Protein AF-A0AAE9AB43-F1 (afdb_monomer)

InterPro domains:
  IPR001805 Adenosine kinase [PR00989] (68-77)
  IPR001805 Adenosine kinase [PR00989] (85-99)
  IPR001805 Adenosine kinase [PR00989] (116-131)
  IPR001805 Adenosine kinase [PR00989] (154-180)
  IPR001805 Adenosine kinase [PR00989] (262-281)
  IPR001805 Adenosine kinase [PTHR45769] (5-282)
  IPR011611 Carbohydrate kinase PfkB [PF00294] (28-280)
  IPR029056 Ribokinase-like [G3DSA:3.40.1190.20] (10-282)
  IPR029056 Ribokinase-like [SSF53613] (9-281)

Mean predicted aligned error: 3.6 Å

Radius of gyration: 18.7 Å; Cα contacts (8 Å, |Δi|>4): 622; chains: 1; bounding box: 46×46×49 Å

pLDDT: mean 95.51, std 4.92, range [53.53, 98.81]

Foldseek 3Di:
DPQQDFLAEEEEWQWAWEFEDEDAVVLCVVQVWDWQAAEEDDPSCVVVVVCSVPVHDTDTHGDTDRLVVQLVVLVVSVAARNYEYEFEAEPDPSVVVNVVVSVVSRYHYQYDYDDPKHRKYWHFYDYPPTTIIYIHRIRRLVDDLVSCVPPVNVVSLVNYQEYEYELNCLNRYLPNLCVSLVSCQVVVGAYEYELHHLVSLVPVVVSVLVNLQSHQEYEYELSSLQSNCVSVVHPDSDSQVSQQVSQPPHHDHPAGRWYWYHYVQAWIWIDGHNDIDTHHDDD

Solvent-accessible surface area (backbone atoms only — not comparable to full-atom values): 14476 Å² total; per-residue (Å²): 130,82,79,82,59,62,32,31,33,37,27,33,25,49,47,23,42,23,46,30,37,78,48,58,69,69,57,34,58,74,73,73,50,52,79,67,36,70,46,74,55,54,81,83,47,57,60,51,58,54,47,44,72,70,79,44,82,65,45,85,40,79,34,24,74,31,53,48,51,40,44,52,52,24,54,74,66,69,48,66,33,32,22,27,40,39,33,8,21,8,76,43,73,61,29,51,48,41,53,50,56,40,42,76,46,27,34,38,75,52,66,45,75,31,89,85,40,56,43,10,36,24,42,38,37,30,42,92,94,34,48,24,35,39,34,43,47,61,14,20,56,66,40,56,55,67,64,55,68,37,71,75,44,41,56,45,61,68,58,29,49,34,38,40,35,34,34,70,29,57,82,45,36,50,69,44,53,50,51,54,28,48,52,20,55,77,71,73,40,44,22,30,37,29,42,75,33,39,61,39,31,68,76,39,38,71,62,49,60,70,46,51,29,48,42,36,33,42,37,37,38,52,64,28,46,40,31,41,24,54,63,71,68,44,98,61,81,50,63,66,59,47,32,42,54,60,22,66,47,70,61,77,56,91,67,66,20,34,21,40,34,39,42,87,77,45,48,33,38,36,21,48,48,89,49,75,47,75,46,77,60,85,130

Sequence (283 aa):
MSPLPENTLIGMCNPLLDIQTTVEKSFLDKWGLKENDAILCDDKHNDMFTELTKDFTVEYIPGGAAQNSLRVAQWILNSPNRTVFFGAVGKDQYGELLATKAKEAGVNVQYQINETVKTGTCAALINGTHRSLCAHLAAANTFTQDHLQKEENQKIIEQAKYFYVTGFFITVCPPAIIQLATHSAEFNKTFTLNLSAPFISQFFFDKLSEIIPLVDVLFGNEDEAAAFANAHGWETTCVKEIALKAAALPKKSTKPRLVVFTQGPEPVVVVEGDKVTEYPVTR

Organism: Caenorhabditis briggsae (NCBI:txid6238)

Secondary structure (DSSP, 8-state):
-PPPPTT-EEEE----EEEEEE--HHHHHHHTPPTT-EEE--GGGHHHHHHHHHHS--EEEE--HHHHHHHHHHHHHTSTTSEEEEEEEESSHHHHHHHHHHHHTT-EEEEEEESSSPPPEEEEEEETTEEEEEEE-GGGGG--THHHHSHHHHHHHHH-SEEEEEGGGGGT-HHHHHHHHHHHHHTT-EEEEE---HHHHHHSHHHHHHHGGG-SEEEEEHHHHHHHHHHTT-----HHHHHHHHHHS--SSSSPPEEEEEETTEEEEEEETT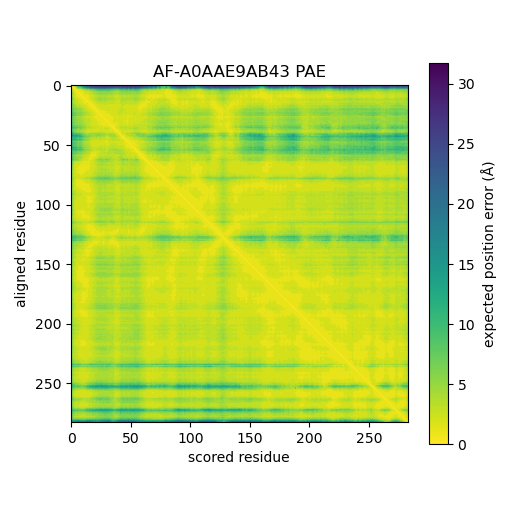EEEEE----

Nearest PDB structures (foldseek):
  3loo-assembly2_B  TM=9.865E-01  e=5.498E-42  Anopheles gambiae
  3loo-assembly1_A  TM=9.809E-01  e=2.167E-41  Anopheles gambiae
  3loo-assembly3_C  TM=9.816E-01  e=3.934E-41  Anopheles gambiae
  8rf7-assembly1_A  TM=8.674E-01  e=9.155E-38  Zea mays
  8rgj-assembly1_B  TM=8.732E-01  e=3.018E-37  Zea mays

Structure (mmCIF, N/CA/C/O backbone):
data_AF-A0AAE9AB43-F1
#
_entry.id   AF-A0AAE9AB43-F1
#
loop_
_atom_site.group_PDB
_atom_site.id
_atom_site.type_symbol
_atom_site.label_atom_id
_atom_site.label_alt_id
_atom_site.label_comp_id
_atom_site.label_asym_id
_atom_site.label_entity_id
_atom_site.label_seq_id
_atom_site.pdbx_PDB_ins_code
_atom_site.Cartn_x
_atom_site.Cartn_y
_atom_site.Cartn_z
_atom_site.occupancy
_atom_site.B_iso_or_equiv
_atom_site.auth_seq_id
_atom_site.auth_comp_id
_atom_site.auth_asym_id
_atom_site.auth_atom_id
_atom_site.pdbx_PDB_model_num
ATOM 1 N N . MET A 1 1 ? -26.020 16.156 7.892 1.00 53.53 1 MET A N 1
ATOM 2 C CA . MET A 1 1 ? -24.848 15.407 8.396 1.00 53.53 1 MET A CA 1
ATOM 3 C C . MET A 1 1 ? -23.739 16.418 8.625 1.00 53.53 1 MET A C 1
ATOM 5 O O . MET A 1 1 ? -23.569 17.273 7.765 1.00 53.53 1 MET A O 1
ATOM 9 N N . SER A 1 2 ? -23.051 16.391 9.769 1.00 57.03 2 SER A N 1
ATOM 10 C CA . SER A 1 2 ? -21.837 17.206 9.944 1.00 57.03 2 SER A CA 1
ATOM 11 C C . SER A 1 2 ? -20.821 16.811 8.865 1.00 57.03 2 SER A C 1
ATOM 13 O O . SER A 1 2 ? -20.729 15.612 8.582 1.00 57.03 2 SER A O 1
ATOM 15 N N . PRO A 1 3 ? -20.075 17.750 8.255 1.00 80.56 3 PRO A N 1
ATOM 16 C CA . PRO A 1 3 ? -18.989 17.378 7.358 1.00 80.56 3 PRO A CA 1
ATOM 17 C C . PRO A 1 3 ? -18.004 16.470 8.106 1.00 80.56 3 PRO A C 1
ATOM 19 O O . PRO A 1 3 ? -17.725 16.691 9.289 1.00 80.56 3 PRO A O 1
ATOM 22 N N . LEU A 1 4 ? -17.523 15.426 7.425 1.00 90.44 4 LEU A N 1
ATOM 23 C CA . LEU A 1 4 ? -16.478 14.544 7.945 1.00 90.44 4 LEU A CA 1
ATOM 24 C C . LEU A 1 4 ? -15.267 15.407 8.351 1.00 90.44 4 LEU A C 1
ATOM 26 O O . LEU A 1 4 ? -14.931 16.300 7.583 1.00 90.44 4 LEU A O 1
ATOM 30 N N . PRO A 1 5 ? -14.615 15.212 9.508 1.00 94.25 5 PRO A N 1
ATOM 31 C CA . PRO A 1 5 ? -13.465 16.034 9.894 1.00 94.25 5 PRO A CA 1
ATOM 32 C C . PRO A 1 5 ? -12.269 15.894 8.938 1.00 94.25 5 PRO A C 1
ATOM 34 O O . PRO A 1 5 ? -12.130 14.897 8.223 1.00 94.25 5 PRO A O 1
ATOM 37 N N . GLU A 1 6 ? -11.385 16.894 8.902 1.00 96.50 6 GLU A N 1
ATOM 38 C CA . GLU A 1 6 ? -10.082 16.748 8.235 1.00 96.50 6 GLU A CA 1
ATOM 39 C C . GLU A 1 6 ? -9.259 15.647 8.912 1.00 96.50 6 GLU A C 1
ATOM 41 O O . GLU A 1 6 ? -9.510 15.284 10.061 1.00 96.50 6 GLU A O 1
ATOM 46 N N . ASN A 1 7 ? -8.293 15.099 8.179 1.00 97.62 7 ASN A N 1
ATOM 47 C CA . ASN A 1 7 ? -7.340 14.106 8.663 1.00 97.62 7 ASN A CA 1
ATOM 48 C C . ASN A 1 7 ? -7.979 12.810 9.193 1.00 97.62 7 ASN A C 1
ATOM 50 O O . ASN A 1 7 ? -7.379 12.094 9.987 1.00 97.62 7 ASN A O 1
ATOM 54 N N . THR A 1 8 ? -9.199 12.485 8.751 1.00 97.75 8 THR A N 1
ATOM 55 C CA . THR A 1 8 ? -9.970 11.336 9.249 1.00 97.75 8 THR A CA 1
ATOM 56 C C . THR A 1 8 ? -9.301 9.990 8.948 1.00 97.75 8 THR A C 1
ATOM 58 O O . THR A 1 8 ? -9.352 9.090 9.794 1.00 97.75 8 THR A O 1
ATOM 61 N N . LEU A 1 9 ? -8.696 9.837 7.766 1.00 98.50 9 LEU A N 1
ATOM 62 C CA . LEU A 1 9 ? -8.039 8.605 7.323 1.00 98.50 9 LEU A CA 1
ATOM 63 C C . LEU A 1 9 ? -6.554 8.862 7.060 1.00 98.50 9 LEU A C 1
ATOM 65 O O . LEU A 1 9 ? -6.206 9.602 6.145 1.00 98.50 9 LEU A O 1
ATOM 69 N N . ILE A 1 10 ? -5.683 8.209 7.822 1.00 98.75 10 ILE A N 1
ATOM 70 C CA . ILE A 1 10 ? -4.242 8.209 7.569 1.00 98.75 10 ILE A CA 1
ATOM 71 C C . ILE A 1 10 ? -3.870 6.977 6.749 1.00 98.75 10 ILE A C 1
ATOM 73 O O . ILE A 1 10 ? -4.272 5.865 7.081 1.00 98.75 10 ILE A O 1
ATOM 77 N N . GLY A 1 11 ? -3.068 7.167 5.706 1.00 98.44 11 GLY A N 1
ATOM 78 C CA . GLY A 1 11 ? -2.430 6.106 4.943 1.00 98.44 11 GLY A CA 1
ATOM 79 C C . GLY A 1 11 ? -0.908 6.165 5.050 1.00 98.44 11 GLY A C 1
ATOM 80 O O . GLY A 1 11 ? -0.334 7.254 5.095 1.00 98.44 11 GLY A O 1
ATOM 81 N N . MET A 1 12 ? -0.254 5.003 5.066 1.00 97.44 12 MET A N 1
ATOM 82 C CA . MET A 1 12 ? 1.209 4.901 5.107 1.00 97.44 12 MET A CA 1
ATOM 83 C C . MET A 1 12 ? 1.720 3.821 4.150 1.00 97.44 12 MET A C 1
ATOM 85 O O . MET A 1 12 ? 1.265 2.672 4.168 1.00 97.44 12 MET A O 1
ATOM 89 N N . CYS A 1 13 ? 2.632 4.213 3.263 1.00 96.75 13 CYS A N 1
ATOM 90 C CA . CYS A 1 13 ? 3.221 3.364 2.227 1.00 96.75 13 CYS A CA 1
ATOM 91 C C . CYS A 1 13 ? 4.451 4.059 1.629 1.00 96.75 13 CYS A C 1
ATOM 93 O O . CYS A 1 13 ? 4.794 5.184 1.982 1.00 96.75 13 CYS A O 1
ATOM 95 N N . ASN A 1 14 ? 5.070 3.392 0.666 1.00 97.50 14 ASN A N 1
ATOM 96 C CA . ASN A 1 14 ? 6.123 3.920 -0.184 1.00 97.50 14 ASN A CA 1
ATOM 97 C C . ASN A 1 14 ? 5.494 4.789 -1.295 1.00 97.50 14 ASN A C 1
ATOM 99 O O . ASN A 1 14 ? 4.756 4.239 -2.122 1.00 97.50 14 ASN A O 1
ATOM 103 N N . PRO A 1 15 ? 5.712 6.119 -1.319 1.00 97.06 15 PRO A N 1
ATOM 104 C CA . PRO A 1 15 ? 5.321 6.958 -2.446 1.00 97.06 15 PRO A CA 1
ATOM 105 C C . PRO A 1 15 ? 6.315 6.729 -3.589 1.00 97.06 15 PRO A C 1
ATOM 107 O O . PRO A 1 15 ? 7.512 6.961 -3.436 1.00 97.06 15 PRO A O 1
ATOM 110 N N . LEU A 1 16 ? 5.820 6.239 -4.723 1.00 96.88 16 LEU A N 1
ATOM 111 C CA . LEU A 1 16 ? 6.640 5.889 -5.882 1.00 96.88 16 LEU A CA 1
ATOM 112 C C . LEU A 1 16 ? 6.097 6.589 -7.121 1.00 96.88 16 LEU A C 1
ATOM 114 O O . LEU A 1 16 ? 4.883 6.745 -7.259 1.00 96.88 16 LEU A O 1
ATOM 118 N N . LEU A 1 17 ? 6.988 6.998 -8.020 1.00 96.12 17 LEU A N 1
ATOM 119 C CA . LEU A 1 17 ? 6.600 7.408 -9.364 1.00 96.12 17 LEU A CA 1
ATOM 120 C C . LEU A 1 17 ? 6.560 6.173 -10.269 1.00 96.12 17 LEU A C 1
ATOM 122 O O . LEU A 1 17 ? 7.589 5.537 -10.506 1.00 96.12 17 LEU A O 1
ATOM 126 N N . ASP A 1 18 ? 5.376 5.837 -10.765 1.00 95.19 18 ASP A N 1
ATOM 127 C CA . ASP A 1 18 ? 5.198 4.734 -11.697 1.00 95.19 18 ASP A CA 1
ATOM 128 C C . ASP A 1 18 ? 5.692 5.178 -13.084 1.00 95.19 18 ASP A C 1
ATOM 130 O O . ASP A 1 18 ? 5.263 6.204 -13.615 1.00 95.19 18 ASP A O 1
ATOM 134 N N . ILE A 1 19 ? 6.613 4.406 -13.655 1.00 94.94 19 ILE A N 1
ATOM 135 C CA . ILE A 1 19 ? 7.064 4.491 -15.042 1.00 94.94 19 ILE A CA 1
ATOM 136 C C . ILE A 1 19 ? 6.289 3.410 -15.785 1.00 94.94 19 ILE A C 1
ATOM 138 O O . ILE A 1 19 ? 6.631 2.225 -15.727 1.00 94.94 19 ILE A O 1
ATOM 142 N N . GLN A 1 20 ? 5.184 3.821 -16.397 1.00 95.50 20 GLN A N 1
ATOM 143 C CA . GLN A 1 20 ? 4.209 2.918 -16.984 1.00 95.50 20 GLN A CA 1
ATOM 144 C C . GLN A 1 20 ? 4.414 2.792 -18.489 1.00 95.50 20 GLN A C 1
ATOM 146 O O . GLN A 1 20 ? 4.561 3.792 -19.192 1.00 95.50 20 GLN A O 1
ATOM 151 N N . THR A 1 21 ? 4.368 1.563 -18.998 1.00 96.31 21 THR A N 1
ATOM 152 C CA . THR A 1 21 ? 4.294 1.305 -20.439 1.00 96.31 21 THR A CA 1
ATOM 153 C C . THR A 1 21 ? 3.674 -0.060 -20.728 1.00 96.31 21 THR A C 1
ATOM 155 O O . THR A 1 21 ? 3.526 -0.896 -19.833 1.00 96.31 21 THR A O 1
ATOM 158 N N . THR A 1 22 ? 3.297 -0.279 -21.986 1.00 96.69 22 THR A N 1
ATOM 159 C CA . THR A 1 22 ? 2.841 -1.587 -22.468 1.00 96.69 22 THR A CA 1
ATOM 160 C C . THR A 1 22 ? 4.033 -2.367 -23.003 1.00 96.69 22 THR A C 1
ATOM 162 O O . THR A 1 22 ? 4.828 -1.831 -23.774 1.00 96.69 22 THR A O 1
ATOM 165 N N . VAL A 1 23 ? 4.156 -3.630 -22.602 1.00 96.00 23 VAL A N 1
ATOM 166 C CA . VAL A 1 23 ? 5.249 -4.515 -23.008 1.00 96.00 23 VAL A CA 1
ATOM 167 C C . VAL A 1 23 ? 4.726 -5.863 -23.487 1.00 96.00 23 VAL A C 1
ATOM 169 O O . VAL A 1 23 ? 3.668 -6.339 -23.072 1.00 96.00 23 VAL A O 1
ATOM 172 N N . GLU A 1 24 ? 5.514 -6.511 -24.337 1.00 96.00 24 GLU A N 1
ATOM 173 C CA . GLU A 1 24 ? 5.303 -7.904 -24.717 1.00 96.00 24 GLU A CA 1
ATOM 174 C C . GLU A 1 24 ? 5.782 -8.856 -23.619 1.00 96.00 24 GLU A C 1
ATOM 176 O O . GLU A 1 24 ? 6.693 -8.538 -22.848 1.00 96.00 24 GLU A O 1
ATOM 181 N N . LYS A 1 25 ? 5.232 -10.073 -23.595 1.00 95.62 25 LYS A N 1
ATOM 182 C CA . LYS A 1 25 ? 5.612 -11.096 -22.610 1.00 95.62 25 LYS A CA 1
ATOM 183 C C . LYS A 1 25 ? 7.113 -11.416 -22.641 1.00 95.62 25 LYS A C 1
ATOM 185 O O . LYS A 1 25 ? 7.718 -11.639 -21.599 1.00 95.62 25 LYS A O 1
ATOM 190 N N . SER A 1 26 ? 7.746 -11.333 -23.813 1.00 96.31 26 SER A N 1
ATOM 191 C CA . SER A 1 26 ? 9.195 -11.513 -23.959 1.00 96.31 26 SER A CA 1
ATOM 192 C C . SER A 1 26 ? 10.023 -10.498 -23.164 1.00 96.31 26 SER A C 1
ATOM 194 O O . SER A 1 26 ? 11.140 -10.811 -22.762 1.00 96.31 26 SER A O 1
ATOM 196 N N . PHE A 1 27 ? 9.501 -9.288 -22.931 1.00 95.75 27 PHE A N 1
ATOM 197 C CA . PHE A 1 27 ? 10.164 -8.293 -22.089 1.00 95.75 27 PHE A CA 1
ATOM 198 C C . PHE A 1 27 ? 10.105 -8.697 -20.612 1.00 95.75 27 PHE A C 1
ATOM 200 O O . PHE A 1 27 ? 11.108 -8.597 -19.910 1.00 95.75 27 PHE A O 1
ATOM 207 N N . LEU A 1 28 ? 8.954 -9.201 -20.151 1.00 96.19 28 LEU A N 1
ATOM 208 C CA . LEU A 1 28 ? 8.812 -9.727 -18.791 1.00 96.19 28 LEU A CA 1
ATOM 209 C C . LEU A 1 28 ? 9.746 -10.922 -18.576 1.00 96.19 28 LEU A C 1
ATOM 211 O O . LEU A 1 28 ? 10.529 -10.929 -17.626 1.00 96.19 28 LEU A O 1
ATOM 215 N N . ASP A 1 29 ? 9.737 -11.873 -19.515 1.00 95.56 29 ASP A N 1
ATOM 216 C CA . ASP A 1 29 ? 10.581 -13.068 -19.474 1.00 95.56 29 ASP A CA 1
ATOM 217 C C . ASP A 1 29 ? 12.080 -12.690 -19.441 1.00 95.56 29 ASP A C 1
ATOM 219 O O . ASP A 1 29 ? 12.842 -13.262 -18.659 1.00 95.56 29 ASP A O 1
ATOM 223 N N . LYS A 1 30 ? 12.504 -11.677 -20.219 1.00 95.31 30 LYS A N 1
ATOM 224 C CA . LYS A 1 30 ? 13.887 -11.156 -20.231 1.00 95.31 30 LYS A CA 1
ATOM 225 C C . LYS A 1 30 ? 14.357 -10.691 -18.852 1.00 95.31 30 LYS A C 1
ATOM 227 O O . LYS A 1 30 ? 15.509 -10.930 -18.493 1.00 95.31 30 LYS A O 1
ATOM 232 N N . TRP A 1 31 ? 13.485 -10.034 -18.092 1.00 95.25 31 TRP A N 1
ATOM 233 C CA . TRP A 1 31 ? 13.814 -9.491 -16.771 1.00 95.25 31 TRP A CA 1
ATOM 234 C C . TRP A 1 31 ? 13.417 -10.419 -15.615 1.00 95.25 31 TRP A C 1
ATOM 236 O O . TRP A 1 31 ? 13.629 -10.087 -14.451 1.00 95.25 31 TRP A O 1
ATOM 246 N N . GLY A 1 32 ? 12.902 -11.616 -15.918 1.00 94.19 32 GLY A N 1
ATOM 247 C CA . GLY A 1 32 ? 12.461 -12.582 -14.912 1.00 94.19 32 GLY A CA 1
ATOM 248 C C . GLY A 1 32 ? 11.252 -12.097 -14.110 1.00 94.19 32 GLY A C 1
ATOM 249 O O . GLY A 1 32 ? 11.126 -12.432 -12.932 1.00 94.19 32 GLY A O 1
ATOM 250 N N . LEU A 1 33 ? 10.397 -11.293 -14.738 1.00 94.81 33 LEU A N 1
ATOM 251 C CA . LEU A 1 33 ? 9.177 -10.755 -14.153 1.00 94.81 33 LEU A CA 1
ATOM 252 C C . LEU A 1 33 ? 7.987 -11.647 -14.504 1.00 94.81 33 LEU A C 1
ATOM 254 O O . LEU A 1 33 ? 7.894 -12.170 -15.614 1.00 94.81 33 LEU A O 1
ATOM 258 N N . LYS A 1 34 ? 7.063 -11.808 -13.557 1.00 92.31 34 LYS A N 1
ATOM 259 C CA . LYS A 1 34 ? 5.818 -12.550 -13.763 1.00 92.31 34 LYS A CA 1
ATOM 260 C C . LYS A 1 34 ? 4.664 -11.583 -13.994 1.00 92.31 34 LYS A C 1
ATOM 262 O O . LYS A 1 34 ? 4.616 -10.493 -13.430 1.00 92.31 34 LYS A O 1
ATOM 267 N N . GLU A 1 35 ? 3.706 -12.009 -14.803 1.00 91.06 35 GLU A N 1
ATOM 268 C CA . GLU A 1 35 ? 2.415 -11.333 -14.922 1.00 91.06 35 GLU A CA 1
ATOM 269 C C . GLU A 1 35 ? 1.711 -11.290 -13.554 1.00 91.06 35 GLU A C 1
ATOM 271 O O . GLU A 1 35 ? 1.774 -12.258 -12.799 1.00 91.06 35 GLU A O 1
ATOM 276 N N . ASN A 1 36 ? 1.031 -10.178 -13.245 1.00 86.00 36 ASN A N 1
ATOM 277 C CA . ASN A 1 36 ? 0.297 -9.962 -11.986 1.00 86.00 36 ASN A CA 1
ATOM 278 C C . ASN A 1 36 ? 1.135 -10.070 -10.698 1.00 86.00 36 ASN A C 1
ATOM 280 O O . ASN A 1 36 ? 0.581 -10.292 -9.625 1.00 86.00 36 ASN A O 1
ATOM 284 N N . ASP A 1 37 ? 2.450 -9.872 -10.785 1.00 88.69 37 ASP A N 1
ATOM 285 C CA . ASP A 1 37 ? 3.351 -9.938 -9.635 1.00 88.69 37 ASP A CA 1
ATOM 286 C C . ASP A 1 37 ? 3.897 -8.555 -9.252 1.00 88.69 37 ASP A C 1
ATOM 288 O O . ASP A 1 37 ? 3.913 -7.608 -10.049 1.00 88.69 37 ASP A O 1
ATOM 292 N N . ALA A 1 38 ? 4.357 -8.443 -8.008 1.00 92.81 38 ALA A N 1
ATOM 293 C CA . ALA A 1 38 ? 4.997 -7.254 -7.475 1.00 92.81 38 ALA A CA 1
ATOM 294 C C . ALA A 1 38 ? 6.275 -7.629 -6.731 1.00 92.81 38 ALA A C 1
ATOM 296 O O . ALA A 1 38 ? 6.232 -8.292 -5.696 1.00 92.81 38 ALA A O 1
ATOM 297 N N . ILE A 1 39 ? 7.411 -7.145 -7.229 1.00 93.38 39 ILE A N 1
ATOM 298 C CA . ILE A 1 39 ? 8.724 -7.418 -6.647 1.00 93.38 39 ILE A CA 1
ATOM 299 C C . ILE A 1 39 ? 9.468 -6.131 -6.291 1.00 93.38 39 ILE A C 1
ATOM 301 O O . ILE A 1 39 ? 9.193 -5.047 -6.815 1.00 93.38 39 ILE A O 1
ATOM 305 N N . LEU A 1 40 ? 10.453 -6.266 -5.407 1.00 92.38 40 LEU A N 1
ATOM 306 C CA . LEU A 1 40 ? 11.476 -5.247 -5.206 1.00 92.38 40 LEU A CA 1
ATOM 307 C C . LEU A 1 40 ? 12.573 -5.437 -6.249 1.00 92.38 40 LEU A C 1
ATOM 309 O O . LEU A 1 40 ? 13.001 -6.562 -6.509 1.00 92.38 40 LEU A O 1
ATOM 313 N N . CYS A 1 41 ? 13.024 -4.336 -6.836 1.00 90.00 41 CYS A N 1
ATOM 314 C CA . CYS A 1 41 ? 14.108 -4.383 -7.797 1.00 90.00 41 CYS A CA 1
ATOM 315 C C . CYS A 1 41 ? 15.434 -4.721 -7.100 1.00 90.00 41 CYS A C 1
ATOM 317 O O . CYS A 1 41 ? 15.731 -4.234 -6.008 1.00 90.00 41 CYS A O 1
ATOM 319 N N . ASP A 1 42 ? 16.224 -5.550 -7.765 1.00 85.88 42 ASP A N 1
ATOM 320 C CA . ASP A 1 42 ? 17.609 -5.886 -7.433 1.00 85.88 42 ASP A CA 1
ATOM 321 C C . ASP A 1 42 ? 18.553 -5.305 -8.511 1.00 85.88 42 ASP A C 1
ATOM 323 O O . ASP A 1 42 ? 18.107 -4.653 -9.463 1.00 85.88 42 ASP A O 1
ATOM 327 N N . ASP A 1 43 ? 19.856 -5.566 -8.392 1.00 84.69 43 ASP A N 1
ATOM 328 C CA . ASP A 1 43 ? 20.863 -4.985 -9.285 1.00 84.69 43 ASP A CA 1
ATOM 329 C C . ASP A 1 43 ? 20.651 -5.326 -10.768 1.00 84.69 43 ASP A C 1
ATOM 331 O O . ASP A 1 43 ? 20.934 -4.484 -11.623 1.00 84.69 43 ASP A O 1
ATOM 335 N N . LYS A 1 44 ? 20.099 -6.508 -11.098 1.00 84.75 44 LYS A N 1
ATOM 336 C CA . LYS A 1 44 ? 19.833 -6.878 -12.503 1.00 84.75 44 LYS A CA 1
ATOM 337 C C . LYS A 1 44 ? 18.708 -6.039 -13.110 1.00 84.75 44 LYS A C 1
ATOM 339 O O . LYS A 1 44 ? 18.674 -5.897 -14.323 1.00 84.75 44 LYS A O 1
ATOM 344 N N . HIS A 1 45 ? 17.805 -5.461 -12.316 1.00 91.56 45 HIS A N 1
ATOM 345 C CA . HIS A 1 45 ? 16.704 -4.650 -12.847 1.00 91.56 45 HIS A CA 1
ATOM 346 C C . HIS A 1 45 ? 17.089 -3.182 -13.085 1.00 91.56 45 HIS A C 1
ATOM 348 O O . HIS A 1 45 ? 16.318 -2.460 -13.710 1.00 91.56 45 HIS A O 1
ATOM 354 N N . ASN A 1 46 ? 18.255 -2.707 -1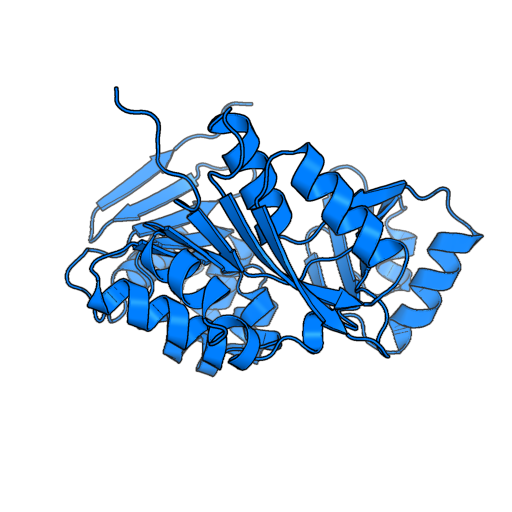2.635 1.00 86.44 46 ASN A N 1
ATOM 355 C CA . ASN A 1 46 ? 18.662 -1.310 -12.858 1.00 86.44 46 ASN A CA 1
ATOM 356 C C . ASN A 1 46 ? 18.749 -0.968 -14.357 1.00 86.44 46 ASN A C 1
ATOM 358 O O . ASN A 1 46 ? 18.285 0.091 -14.791 1.00 86.44 46 ASN A O 1
ATOM 362 N N . ASP A 1 47 ? 19.264 -1.900 -15.159 1.00 90.69 47 ASP A N 1
ATOM 363 C CA . ASP A 1 47 ? 19.359 -1.747 -16.613 1.00 90.69 47 ASP A CA 1
ATOM 364 C C . ASP A 1 47 ? 17.975 -1.732 -17.284 1.00 90.69 47 ASP A C 1
ATOM 366 O O . ASP A 1 47 ? 17.784 -1.031 -18.279 1.00 90.69 47 ASP A O 1
ATOM 370 N N . MET A 1 48 ? 16.975 -2.401 -16.696 1.00 94.25 48 MET A N 1
ATOM 371 C CA . MET A 1 48 ? 15.593 -2.380 -17.185 1.00 94.25 48 MET A CA 1
ATOM 372 C C . MET A 1 48 ? 15.006 -0.967 -17.166 1.00 94.25 48 MET A C 1
ATOM 374 O O . MET A 1 48 ? 14.370 -0.561 -18.132 1.00 94.25 48 MET A O 1
ATOM 378 N N . PHE A 1 49 ? 15.222 -0.188 -16.102 1.00 90.12 49 PHE A N 1
ATOM 379 C CA . PHE A 1 49 ? 14.731 1.196 -16.049 1.00 90.12 49 PHE A CA 1
ATOM 380 C C . PHE A 1 49 ? 15.395 2.084 -17.108 1.00 90.12 49 PHE A C 1
ATOM 382 O O . PHE A 1 49 ? 14.751 2.979 -17.665 1.00 90.12 49 PHE A O 1
ATOM 389 N N . THR A 1 50 ? 16.665 1.818 -17.419 1.00 88.38 50 THR A N 1
ATOM 390 C CA . THR A 1 50 ? 17.377 2.517 -18.496 1.00 88.38 50 THR A CA 1
ATOM 391 C C . THR A 1 50 ? 16.795 2.148 -19.862 1.00 88.38 50 THR A C 1
ATOM 393 O O . THR A 1 50 ? 16.519 3.034 -20.666 1.00 88.38 50 THR A O 1
ATOM 396 N N . GLU A 1 51 ? 16.535 0.863 -20.107 1.00 92.25 51 GLU A N 1
ATOM 397 C CA . GLU A 1 51 ? 15.887 0.377 -21.332 1.00 92.25 51 GLU A CA 1
ATOM 398 C C . GLU A 1 51 ? 14.471 0.947 -21.501 1.00 92.25 51 GLU A C 1
ATOM 400 O O . GLU A 1 51 ? 14.143 1.468 -22.562 1.00 92.25 51 GLU A O 1
ATOM 405 N N . LEU A 1 52 ? 13.657 0.957 -20.439 1.00 91.19 52 LEU A N 1
ATOM 406 C CA . LEU A 1 52 ? 12.304 1.528 -20.460 1.00 91.19 52 LEU A CA 1
ATOM 407 C C . LEU A 1 52 ? 12.310 3.007 -20.847 1.00 91.19 52 LEU A C 1
ATOM 409 O O . LEU A 1 52 ? 11.527 3.435 -21.686 1.00 91.19 52 LEU A O 1
ATOM 413 N N . THR A 1 53 ? 13.197 3.800 -20.248 1.00 86.62 53 THR A N 1
ATOM 414 C CA . THR A 1 53 ? 13.230 5.251 -20.493 1.00 86.62 53 THR A CA 1
ATOM 415 C C . THR A 1 53 ? 13.846 5.633 -21.838 1.00 86.62 53 THR A C 1
ATOM 417 O O . THR A 1 53 ? 13.625 6.751 -22.303 1.00 86.62 53 THR A O 1
ATOM 420 N N . LYS A 1 54 ? 14.604 4.728 -22.469 1.00 90.94 54 LYS A N 1
ATOM 421 C CA . LYS A 1 54 ? 15.262 4.962 -23.759 1.00 90.94 54 LYS A CA 1
ATOM 422 C C . LYS A 1 54 ? 14.475 4.404 -24.944 1.00 90.94 54 LYS A C 1
ATOM 424 O O . LYS A 1 54 ? 14.358 5.083 -25.962 1.00 90.94 54 LYS A O 1
ATOM 429 N N . ASP A 1 55 ? 13.973 3.180 -24.813 1.00 93.00 55 ASP A N 1
ATOM 430 C CA . ASP A 1 55 ? 13.466 2.390 -25.936 1.00 93.00 55 ASP A CA 1
ATOM 431 C C . ASP A 1 55 ? 11.927 2.328 -25.969 1.00 93.00 55 ASP A C 1
ATOM 433 O O . ASP A 1 55 ? 11.349 1.926 -26.979 1.00 93.00 55 ASP A O 1
ATOM 437 N N . PHE A 1 56 ? 11.248 2.771 -24.902 1.00 94.38 56 PHE A N 1
ATOM 438 C CA . PHE A 1 56 ? 9.788 2.803 -24.815 1.00 94.38 56 PHE A CA 1
ATOM 439 C C . PHE A 1 56 ? 9.257 4.230 -24.674 1.00 94.38 56 PHE A C 1
ATOM 441 O O . PHE A 1 56 ? 9.887 5.118 -24.102 1.00 94.38 56 PHE A O 1
ATOM 448 N N . THR A 1 57 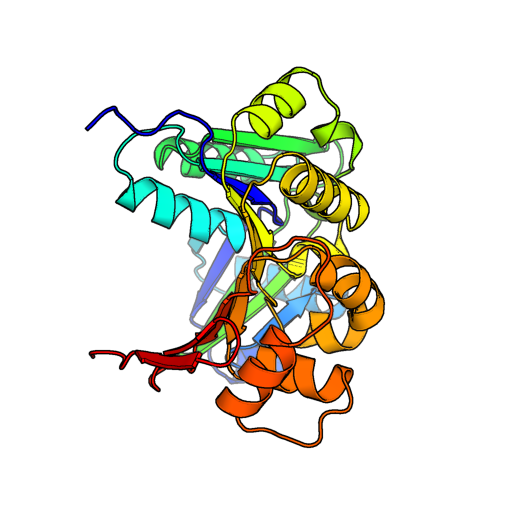? 8.030 4.441 -25.155 1.00 94.25 57 THR A N 1
ATOM 449 C CA . THR A 1 57 ? 7.236 5.597 -24.727 1.00 94.25 57 THR A CA 1
ATOM 450 C C . THR A 1 57 ? 6.630 5.265 -23.368 1.00 94.25 57 THR A C 1
ATOM 452 O O . THR A 1 57 ? 5.875 4.297 -23.245 1.00 94.25 57 THR A O 1
ATOM 455 N N . VAL A 1 58 ? 6.992 6.043 -22.350 1.00 94.19 58 VAL A N 1
ATOM 456 C CA . VAL A 1 58 ? 6.570 5.823 -20.962 1.00 94.19 58 VAL A CA 1
ATOM 457 C C . VAL A 1 58 ? 5.705 6.970 -20.459 1.00 94.19 58 VAL A C 1
ATOM 459 O O . VAL A 1 58 ? 5.914 8.133 -20.810 1.00 94.19 58 VAL A O 1
ATOM 462 N N . GLU A 1 59 ? 4.760 6.640 -19.590 1.00 93.62 59 GLU A N 1
ATOM 463 C CA . GLU A 1 59 ? 3.986 7.606 -18.819 1.00 93.62 59 GLU A CA 1
ATOM 464 C C . GLU A 1 59 ? 4.512 7.660 -17.385 1.00 93.62 59 GLU A C 1
ATOM 466 O O . GLU A 1 59 ? 4.789 6.629 -16.773 1.00 93.62 59 GLU A O 1
ATOM 471 N N . TYR A 1 60 ? 4.622 8.869 -16.836 1.00 91.62 60 TYR A N 1
ATOM 472 C CA . TYR A 1 60 ? 5.004 9.084 -15.443 1.00 91.62 60 TYR A CA 1
ATOM 473 C C . TYR A 1 60 ? 3.754 9.340 -14.612 1.00 91.62 60 TYR A C 1
ATOM 475 O O . TYR A 1 60 ? 3.129 10.399 -14.718 1.00 91.62 60 TYR A O 1
ATOM 483 N N . ILE A 1 61 ? 3.384 8.366 -13.786 1.00 92.19 61 ILE A N 1
ATOM 484 C CA . ILE A 1 61 ? 2.121 8.371 -13.051 1.00 92.19 61 ILE A CA 1
ATOM 485 C C . ILE A 1 61 ? 2.409 8.370 -11.548 1.00 92.19 61 ILE A C 1
ATOM 487 O O . ILE A 1 61 ? 3.172 7.540 -11.062 1.00 92.19 61 ILE A O 1
ATOM 491 N N . PRO A 1 62 ? 1.803 9.279 -10.766 1.00 92.44 62 PRO A N 1
ATOM 492 C CA . PRO A 1 62 ? 1.891 9.226 -9.315 1.00 92.44 62 PRO A CA 1
ATOM 493 C C . PRO A 1 62 ? 1.336 7.906 -8.780 1.00 92.44 62 PRO A C 1
ATOM 495 O O . PRO A 1 62 ? 0.137 7.644 -8.914 1.00 92.44 62 PRO A O 1
ATOM 498 N N . GLY A 1 63 ? 2.208 7.112 -8.167 1.00 92.44 63 GLY A N 1
ATOM 499 C CA . GLY A 1 63 ? 1.924 5.762 -7.703 1.00 92.44 63 GLY A CA 1
ATOM 500 C C . GLY A 1 63 ? 2.068 5.607 -6.193 1.00 92.44 63 GLY A C 1
ATOM 501 O O . GLY A 1 63 ? 1.903 6.557 -5.420 1.00 92.44 63 GLY A O 1
ATOM 502 N N . GLY A 1 64 ? 2.372 4.378 -5.774 1.00 91.94 64 GLY A N 1
ATOM 503 C CA . GLY A 1 64 ? 2.392 3.944 -4.375 1.00 91.94 64 GLY A CA 1
ATOM 504 C C . GLY A 1 64 ? 1.033 3.408 -3.913 1.00 91.94 64 GLY A C 1
ATOM 505 O O . GLY A 1 64 ? 0.009 4.082 -4.011 1.00 91.94 64 GLY A O 1
ATOM 506 N N . ALA A 1 65 ? 1.004 2.183 -3.381 1.00 94.69 65 ALA A N 1
ATOM 507 C CA . ALA A 1 65 ? -0.240 1.447 -3.131 1.00 94.69 65 ALA A CA 1
ATOM 508 C C . ALA A 1 65 ? -1.218 2.177 -2.186 1.00 94.69 65 ALA A C 1
ATOM 510 O O . ALA A 1 65 ? -2.382 2.390 -2.547 1.00 94.69 65 ALA A O 1
ATOM 511 N N . ALA A 1 66 ? -0.766 2.634 -1.008 1.00 96.75 66 ALA A N 1
ATOM 512 C CA . ALA A 1 66 ? -1.651 3.407 -0.129 1.00 96.75 66 ALA A CA 1
ATOM 513 C C . ALA A 1 66 ? -1.948 4.802 -0.672 1.00 96.75 66 ALA A C 1
ATOM 515 O O . ALA A 1 66 ? -3.047 5.298 -0.465 1.00 96.75 66 ALA A O 1
ATOM 516 N N . GLN A 1 67 ? -1.027 5.417 -1.413 1.00 96.31 67 GLN A N 1
ATOM 517 C CA . GLN A 1 67 ? -1.263 6.731 -2.004 1.00 96.31 67 GLN A CA 1
ATOM 518 C C . GLN A 1 67 ? -2.387 6.674 -3.041 1.00 96.31 67 GLN A C 1
ATOM 520 O O . GLN A 1 67 ? -3.286 7.512 -3.027 1.00 96.31 67 GLN A O 1
ATOM 525 N N . ASN A 1 68 ? -2.391 5.640 -3.882 1.00 96.44 68 ASN A N 1
ATOM 526 C CA . ASN A 1 68 ? -3.475 5.367 -4.820 1.00 96.44 68 ASN A CA 1
ATOM 527 C C . ASN A 1 68 ? -4.796 5.110 -4.086 1.00 96.44 68 ASN A C 1
ATOM 529 O O . ASN A 1 68 ? -5.813 5.710 -4.430 1.00 96.44 68 ASN A O 1
ATOM 533 N N . SER A 1 69 ? -4.763 4.300 -3.024 1.00 97.88 69 SER A N 1
ATOM 534 C CA . SER A 1 69 ? -5.946 4.019 -2.197 1.00 97.88 69 SER A CA 1
ATOM 535 C C . SER A 1 69 ? -6.522 5.297 -1.575 1.00 97.88 69 SER A C 1
ATOM 537 O O . SER A 1 69 ? -7.729 5.529 -1.630 1.00 97.88 69 SER A O 1
ATOM 539 N N . LEU A 1 70 ? -5.663 6.171 -1.039 1.00 97.94 70 LEU A N 1
ATOM 540 C CA . LEU A 1 70 ? -6.083 7.440 -0.450 1.00 97.94 70 LEU A CA 1
ATOM 541 C C . LEU A 1 70 ? -6.606 8.421 -1.491 1.00 97.94 70 LEU A C 1
ATOM 543 O O . LEU A 1 70 ? -7.606 9.069 -1.220 1.00 97.94 70 LEU A O 1
ATOM 547 N N . ARG A 1 71 ? -6.009 8.509 -2.685 1.00 97.31 71 ARG A N 1
ATOM 548 C CA . ARG A 1 71 ? -6.534 9.350 -3.775 1.00 97.31 71 ARG A CA 1
ATOM 549 C C . ARG A 1 71 ? -7.948 8.929 -4.185 1.00 97.31 71 ARG A C 1
ATOM 551 O O . ARG A 1 71 ? -8.802 9.791 -4.371 1.00 97.31 71 ARG A O 1
ATOM 558 N N . VAL A 1 72 ? -8.217 7.623 -4.270 1.00 98.06 72 VAL A N 1
ATOM 559 C CA . VAL A 1 72 ? -9.565 7.099 -4.558 1.00 98.06 72 VAL A CA 1
ATOM 560 C C . VAL A 1 72 ? -10.528 7.399 -3.410 1.00 98.06 72 VAL A C 1
ATOM 562 O O . VAL A 1 72 ? -11.609 7.935 -3.645 1.00 98.06 72 VAL A O 1
ATOM 565 N N . ALA A 1 73 ? -10.135 7.124 -2.163 1.00 97.75 73 ALA A N 1
ATOM 566 C CA . ALA A 1 73 ? -10.955 7.448 -0.996 1.00 97.75 73 ALA A CA 1
ATOM 567 C C . ALA A 1 73 ? -11.264 8.953 -0.927 1.00 97.75 73 ALA A C 1
ATOM 569 O O . ALA A 1 73 ? -12.396 9.355 -0.674 1.00 97.75 73 ALA A O 1
ATOM 570 N N . GLN A 1 74 ? -10.273 9.791 -1.212 1.00 97.38 74 GLN A N 1
ATOM 571 C CA . GLN A 1 74 ? -10.386 11.240 -1.213 1.00 97.38 74 GLN A CA 1
ATOM 572 C C . GLN A 1 74 ? -11.348 11.752 -2.290 1.00 97.38 74 GLN A C 1
ATOM 574 O O . GLN A 1 74 ? -12.146 12.650 -2.011 1.00 97.38 74 GLN A O 1
ATOM 579 N N . TRP A 1 75 ? -11.302 11.160 -3.486 1.00 97.56 75 TRP A N 1
ATOM 580 C CA . TRP A 1 75 ? -12.250 11.428 -4.565 1.00 97.56 75 TRP A CA 1
ATOM 581 C C . TRP A 1 75 ? -13.688 11.075 -4.159 1.00 97.56 75 TRP A C 1
ATOM 583 O O . TRP A 1 75 ? -14.577 11.911 -4.305 1.00 97.56 75 TRP A O 1
ATOM 593 N N . ILE A 1 76 ? -13.910 9.898 -3.560 1.00 97.50 76 ILE A N 1
ATOM 594 C CA . ILE A 1 76 ? -15.238 9.467 -3.079 1.00 97.50 76 ILE A CA 1
ATOM 595 C C . ILE A 1 76 ? -15.765 10.400 -1.978 1.00 97.50 76 ILE A C 1
ATOM 597 O O . ILE A 1 76 ? -16.937 10.770 -1.981 1.00 97.50 76 ILE A O 1
ATOM 601 N N . LEU A 1 77 ? -14.904 10.796 -1.035 1.00 95.44 77 LEU A N 1
ATOM 602 C CA . LEU A 1 77 ? -15.266 11.688 0.073 1.00 95.44 77 LEU A CA 1
ATOM 603 C C . LEU A 1 77 ? -15.556 13.126 -0.382 1.00 95.44 77 LEU A C 1
ATOM 605 O O . LEU A 1 77 ? -16.186 13.878 0.362 1.00 95.44 77 LEU A O 1
ATOM 609 N N . ASN A 1 78 ? -15.096 13.498 -1.581 1.00 94.00 78 ASN A N 1
ATOM 610 C CA . ASN A 1 78 ? -15.432 14.728 -2.296 1.00 94.00 78 ASN A CA 1
ATOM 611 C C . ASN A 1 78 ? -15.315 16.022 -1.460 1.00 94.00 78 ASN A C 1
ATOM 613 O O . ASN A 1 78 ? -16.129 16.939 -1.545 1.00 94.00 78 ASN A O 1
ATOM 617 N N . SER A 1 79 ? -14.300 16.084 -0.603 1.00 94.38 79 SER A N 1
ATOM 618 C CA . SER A 1 79 ? -13.952 17.255 0.203 1.00 94.38 79 SER A CA 1
ATOM 619 C C . SER A 1 79 ? -12.475 17.157 0.553 1.00 94.38 79 SER A C 1
ATOM 621 O O . SER A 1 79 ? -12.095 16.104 1.044 1.00 94.38 79 SER A O 1
ATOM 623 N N . PRO A 1 80 ? -11.649 18.199 0.380 1.00 95.88 80 PRO A N 1
ATOM 624 C CA . PRO A 1 80 ? -10.202 18.099 0.576 1.00 95.88 80 PRO A CA 1
ATOM 625 C C . PRO A 1 80 ? -9.812 17.732 2.016 1.00 95.88 80 PRO A C 1
ATOM 627 O O . PRO A 1 80 ? -10.603 17.887 2.952 1.00 95.88 80 PRO A O 1
ATOM 630 N N . ASN A 1 81 ? -8.574 17.261 2.172 1.00 97.19 81 ASN A N 1
ATOM 631 C CA . ASN A 1 81 ? -7.890 16.982 3.434 1.00 97.19 81 ASN A CA 1
ATOM 632 C C . ASN A 1 81 ? -8.599 15.966 4.339 1.00 97.19 81 ASN A C 1
ATOM 634 O O . ASN A 1 81 ? -8.429 15.994 5.555 1.00 97.19 81 ASN A O 1
ATOM 638 N N . ARG A 1 82 ? -9.408 15.051 3.791 1.00 97.75 82 ARG A N 1
ATOM 639 C CA . ARG A 1 82 ? -10.007 13.957 4.586 1.00 97.75 82 ARG A CA 1
ATOM 640 C C . ARG A 1 82 ? -9.040 12.801 4.766 1.00 97.75 82 ARG A C 1
ATOM 642 O O . ARG A 1 82 ? -9.114 12.090 5.768 1.00 97.75 82 ARG A O 1
ATOM 649 N N . THR A 1 83 ? -8.142 12.645 3.804 1.00 98.50 83 THR A N 1
ATOM 650 C CA . THR A 1 83 ? -7.083 11.647 3.807 1.00 98.50 83 THR A CA 1
ATOM 651 C C . THR A 1 83 ? -5.725 12.308 4.007 1.00 98.50 83 THR A C 1
ATOM 653 O O . THR A 1 83 ? -5.485 13.408 3.505 1.00 98.50 83 THR A O 1
ATOM 656 N N . VAL A 1 84 ? -4.843 11.635 4.742 1.00 98.62 84 VAL A N 1
ATOM 657 C CA . VAL A 1 84 ? -3.468 12.070 4.997 1.00 98.62 84 VAL A CA 1
ATOM 658 C C . VAL A 1 84 ? -2.518 10.963 4.591 1.00 98.62 84 VAL A C 1
ATOM 660 O O . VAL A 1 84 ? -2.706 9.829 5.019 1.00 98.62 84 VAL A O 1
ATOM 663 N N . PHE A 1 85 ? -1.479 11.276 3.826 1.00 98.69 85 PHE A N 1
ATOM 664 C CA . PHE A 1 85 ? -0.476 10.295 3.426 1.00 98.69 85 PHE A CA 1
ATOM 665 C C . PHE A 1 85 ? 0.880 10.568 4.086 1.00 98.69 85 PHE A C 1
ATOM 667 O O . PHE A 1 85 ? 1.425 11.660 3.925 1.00 98.69 85 PHE A O 1
ATOM 674 N N . PHE A 1 86 ? 1.444 9.552 4.746 1.00 98.75 86 PHE A N 1
ATOM 675 C CA . PHE A 1 86 ? 2.829 9.533 5.223 1.00 98.75 86 PHE A CA 1
ATOM 676 C C . PHE A 1 86 ? 3.696 8.595 4.379 1.00 98.75 86 PHE A C 1
ATOM 678 O O . PHE A 1 86 ? 3.302 7.472 4.058 1.00 98.75 86 PHE A O 1
ATOM 685 N N . GLY A 1 87 ? 4.907 9.050 4.070 1.00 98.38 87 GLY A N 1
ATOM 686 C CA . GLY A 1 87 ? 5.935 8.295 3.354 1.00 98.38 87 GLY A CA 1
ATOM 687 C C . GLY A 1 87 ? 7.182 9.151 3.150 1.00 98.38 87 GLY A C 1
ATOM 688 O O . GLY A 1 87 ? 7.204 10.297 3.592 1.00 98.38 87 GLY A O 1
ATOM 689 N N . ALA A 1 88 ? 8.222 8.623 2.509 1.00 98.62 88 ALA A N 1
ATOM 690 C CA . ALA A 1 88 ? 9.459 9.368 2.266 1.00 98.62 88 ALA A CA 1
ATOM 691 C C . ALA A 1 88 ? 9.739 9.545 0.769 1.00 98.62 88 ALA A C 1
ATOM 693 O O . ALA A 1 88 ? 9.567 8.610 -0.010 1.00 98.62 88 ALA A O 1
ATOM 694 N N . VAL A 1 89 ? 10.172 10.746 0.380 1.00 98.69 89 VAL A N 1
ATOM 695 C CA . VAL A 1 89 ? 10.563 11.100 -0.995 1.00 98.69 89 VAL A CA 1
ATOM 696 C C . VAL A 1 89 ? 11.918 11.801 -0.998 1.00 98.69 89 VAL A C 1
ATOM 698 O O . VAL A 1 89 ? 12.370 12.312 0.029 1.00 98.69 89 VAL A O 1
ATOM 701 N N . GLY A 1 90 ? 12.567 11.834 -2.158 1.00 98.56 90 GLY A N 1
ATOM 702 C CA . GLY A 1 90 ? 13.762 12.637 -2.367 1.00 98.56 90 GLY A CA 1
ATOM 703 C C . GLY A 1 90 ? 13.409 14.102 -2.600 1.00 98.56 90 GLY A C 1
ATOM 704 O O . GLY A 1 90 ? 12.298 14.436 -3.020 1.00 98.56 90 GLY A O 1
ATOM 705 N N . LYS A 1 91 ? 14.370 14.993 -2.363 1.00 98.38 91 LYS A N 1
ATOM 706 C CA . LYS A 1 91 ? 14.277 16.395 -2.777 1.00 98.38 91 LYS A CA 1
ATOM 707 C C . LYS A 1 91 ? 14.609 16.534 -4.259 1.00 98.38 91 LYS A C 1
ATOM 709 O O . LYS A 1 91 ? 15.691 16.971 -4.645 1.00 98.38 91 LYS A O 1
ATOM 714 N N . ASP A 1 92 ? 13.670 16.106 -5.088 1.00 98.00 92 ASP A N 1
ATOM 715 C CA . ASP A 1 92 ? 13.787 16.131 -6.537 1.00 98.00 92 ASP A CA 1
ATOM 716 C C . ASP A 1 92 ? 12.431 16.369 -7.218 1.00 98.00 92 ASP A C 1
ATOM 718 O O . ASP A 1 92 ? 11.370 16.374 -6.589 1.00 98.00 92 ASP A O 1
ATOM 722 N N . GLN A 1 93 ? 12.476 16.540 -8.540 1.00 96.62 93 GLN A N 1
ATOM 723 C CA . GLN A 1 93 ? 11.296 16.773 -9.375 1.00 96.62 93 GLN A CA 1
ATOM 724 C C . GLN A 1 93 ? 10.236 15.662 -9.269 1.00 96.62 93 GLN A C 1
ATOM 726 O O . GLN A 1 93 ? 9.054 15.917 -9.488 1.00 96.62 93 GLN A O 1
ATOM 731 N N . TYR A 1 94 ? 10.628 14.426 -8.941 1.00 96.62 94 TYR A N 1
ATOM 732 C CA . TYR A 1 94 ? 9.687 13.315 -8.796 1.00 96.62 94 TYR A CA 1
ATOM 733 C C . TYR A 1 94 ? 8.954 13.404 -7.459 1.00 96.62 94 TYR A C 1
ATOM 735 O O . TYR A 1 94 ? 7.736 13.245 -7.429 1.00 96.62 94 TYR A O 1
ATOM 743 N N . GLY A 1 95 ? 9.657 13.743 -6.376 1.00 97.81 95 GLY A N 1
ATOM 744 C CA . GLY A 1 95 ? 9.046 14.018 -5.077 1.00 97.81 95 GLY A CA 1
ATOM 745 C C . GLY A 1 95 ? 8.067 15.193 -5.148 1.00 97.81 95 GLY A C 1
ATOM 746 O O . GLY A 1 95 ? 6.945 15.106 -4.641 1.00 97.81 95 GLY A O 1
ATOM 747 N N . GLU A 1 96 ? 8.444 16.262 -5.855 1.00 97.44 96 GLU A N 1
ATOM 748 C CA . GLU A 1 96 ? 7.580 17.422 -6.111 1.00 97.44 96 GLU A CA 1
ATOM 749 C C . GLU A 1 96 ? 6.348 17.068 -6.954 1.00 97.44 96 GLU A C 1
ATOM 751 O O . GLU A 1 96 ? 5.231 17.484 -6.623 1.00 97.44 96 GLU A O 1
ATOM 756 N N . LEU A 1 97 ? 6.517 16.267 -8.012 1.00 96.25 97 LEU A N 1
ATOM 757 C CA . LEU A 1 97 ? 5.416 15.802 -8.855 1.00 96.25 97 LEU A CA 1
ATOM 758 C C . LEU A 1 97 ? 4.421 14.945 -8.059 1.00 96.25 97 LEU A C 1
ATOM 760 O O . LEU A 1 97 ? 3.212 15.178 -8.148 1.00 96.25 97 LEU A O 1
ATOM 764 N N . LEU A 1 98 ? 4.911 13.998 -7.249 1.00 97.56 98 LEU A N 1
ATOM 765 C CA . LEU A 1 98 ? 4.075 13.167 -6.377 1.00 97.56 98 LEU A CA 1
ATOM 766 C C . LEU A 1 98 ? 3.271 14.030 -5.398 1.00 97.56 98 LEU A C 1
ATOM 768 O O . LEU A 1 98 ? 2.047 13.896 -5.319 1.00 97.56 98 LEU A O 1
ATOM 772 N N . ALA A 1 99 ? 3.940 14.966 -4.716 1.00 97.44 99 ALA A N 1
ATOM 773 C CA . ALA A 1 99 ? 3.298 15.860 -3.758 1.00 97.44 99 ALA A CA 1
ATOM 774 C C . ALA A 1 99 ? 2.230 16.732 -4.428 1.00 97.44 99 ALA A C 1
ATOM 776 O O . ALA A 1 99 ? 1.127 16.877 -3.899 1.00 97.44 99 ALA A O 1
ATOM 777 N N . THR A 1 100 ? 2.541 17.294 -5.597 1.00 96.94 100 THR A N 1
ATOM 778 C CA . THR A 1 100 ? 1.628 18.155 -6.358 1.00 96.94 100 THR A CA 1
ATOM 779 C C . THR A 1 100 ? 0.375 17.390 -6.763 1.00 96.94 100 THR A C 1
ATOM 781 O O . THR A 1 100 ? -0.735 17.823 -6.465 1.00 96.94 100 THR A O 1
ATOM 784 N N . LYS A 1 101 ? 0.529 16.205 -7.360 1.00 95.69 101 LYS A N 1
ATOM 785 C CA . LYS A 1 101 ? -0.601 15.415 -7.864 1.00 95.69 101 LYS A CA 1
ATOM 786 C C . LYS A 1 101 ? -1.480 14.847 -6.751 1.00 95.69 101 LYS A C 1
ATOM 788 O O . LYS A 1 101 ? -2.698 14.776 -6.905 1.00 95.69 101 LYS A O 1
ATOM 793 N N . ALA A 1 102 ? -0.893 14.465 -5.619 1.00 96.31 102 ALA A N 1
ATOM 794 C CA . ALA A 1 102 ? -1.660 14.043 -4.452 1.00 96.31 102 ALA A CA 1
ATOM 795 C C . ALA A 1 102 ? -2.446 15.216 -3.830 1.00 96.31 102 ALA A C 1
ATOM 797 O O . ALA A 1 102 ? -3.623 15.051 -3.504 1.00 96.31 102 ALA A O 1
ATOM 798 N N . LYS A 1 103 ? -1.852 16.415 -3.750 1.00 96.94 103 LYS A N 1
ATOM 799 C CA . LYS A 1 103 ? -2.539 17.633 -3.281 1.00 96.94 103 LYS A CA 1
ATOM 800 C C . LYS A 1 103 ? -3.642 18.098 -4.234 1.00 96.94 103 LYS A C 1
ATOM 802 O O . LYS A 1 103 ? -4.708 18.479 -3.764 1.00 96.94 103 LYS A O 1
ATOM 807 N N . GLU A 1 104 ? -3.432 18.020 -5.551 1.00 96.19 104 GLU A N 1
ATOM 808 C CA . GLU A 1 104 ? -4.474 18.272 -6.564 1.00 96.19 104 GLU A CA 1
ATOM 809 C C . GLU A 1 104 ? -5.674 17.328 -6.391 1.00 96.19 104 GLU A C 1
AT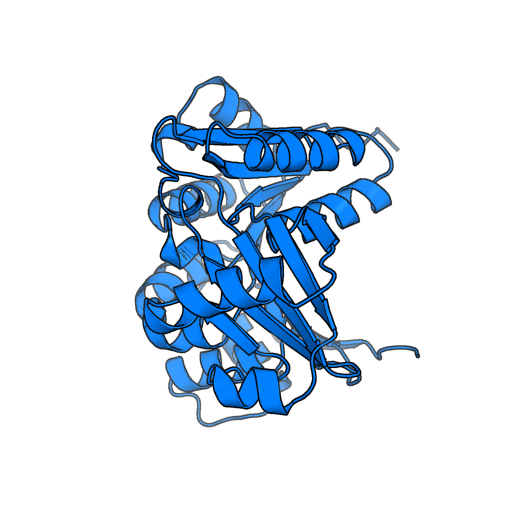OM 811 O O . GLU A 1 104 ? -6.818 17.739 -6.567 1.00 96.19 104 GLU A O 1
ATOM 816 N N . ALA A 1 105 ? -5.429 16.079 -5.980 1.00 95.69 105 ALA A N 1
ATOM 817 C CA . ALA A 1 105 ? -6.478 15.123 -5.627 1.00 95.69 105 ALA A CA 1
ATOM 818 C C . ALA A 1 105 ? -7.114 15.385 -4.245 1.00 95.69 105 ALA A C 1
ATOM 820 O O . ALA A 1 105 ? -8.009 14.648 -3.844 1.00 95.69 105 ALA A O 1
ATOM 821 N N . GLY A 1 106 ? -6.667 16.408 -3.509 1.00 97.25 106 GLY A N 1
ATOM 822 C CA . GLY A 1 106 ? -7.178 16.792 -2.193 1.00 97.25 106 GLY A CA 1
ATOM 823 C C . GLY A 1 106 ? -6.588 16.013 -1.015 1.00 97.25 106 GLY A C 1
ATOM 824 O O . GLY A 1 106 ? -7.132 16.110 0.081 1.00 97.25 106 GLY A O 1
ATOM 825 N N . VAL A 1 107 ? -5.523 15.228 -1.212 1.00 98.19 107 VAL A N 1
ATOM 826 C CA . VAL A 1 107 ? -4.851 14.477 -0.137 1.00 98.19 107 VAL A CA 1
ATOM 827 C C . VAL A 1 107 ? -3.924 15.412 0.646 1.00 98.19 107 VAL A C 1
ATOM 829 O O . VAL A 1 107 ? -3.133 16.149 0.055 1.00 98.19 107 VAL A O 1
ATOM 832 N N . ASN A 1 108 ? -3.965 15.347 1.979 1.00 98.19 108 ASN A N 1
ATOM 833 C CA . ASN A 1 108 ? -2.997 16.029 2.838 1.00 98.19 108 ASN A CA 1
ATOM 834 C C . ASN A 1 108 ? -1.691 15.214 2.895 1.00 98.19 108 ASN A C 1
ATOM 836 O O . ASN A 1 108 ? -1.619 14.157 3.515 1.00 98.19 108 ASN A O 1
ATOM 840 N N . VAL A 1 109 ? -0.649 15.678 2.215 1.00 97.81 109 VAL A N 1
ATOM 841 C CA . VAL A 1 109 ? 0.613 14.937 2.095 1.00 97.81 109 VAL A CA 1
ATOM 842 C C . VAL A 1 109 ? 1.611 15.378 3.162 1.00 97.81 109 VAL A C 1
ATOM 844 O O . VAL A 1 109 ? 1.973 16.552 3.217 1.00 97.81 109 VAL A O 1
ATOM 847 N N . GLN A 1 110 ? 2.106 14.417 3.939 1.00 98.44 110 GLN A N 1
ATOM 848 C CA . GLN A 1 110 ? 3.122 14.588 4.977 1.00 98.44 110 GLN A CA 1
ATOM 849 C C . GLN A 1 110 ? 4.339 13.715 4.649 1.00 98.44 110 GLN A C 1
ATOM 851 O O . GLN A 1 110 ? 4.574 12.670 5.260 1.00 98.44 110 GLN A O 1
ATOM 856 N N . TYR A 1 111 ? 5.085 14.103 3.611 1.00 98.50 111 TYR A N 1
ATOM 857 C CA . TYR A 1 111 ? 6.297 13.380 3.241 1.00 98.50 111 TYR A CA 1
ATOM 858 C C . TYR A 1 111 ? 7.482 13.743 4.140 1.00 98.50 111 TYR A C 1
ATOM 860 O O . TYR A 1 111 ? 7.754 14.916 4.409 1.00 98.50 111 TYR A O 1
ATOM 868 N N . GLN A 1 112 ? 8.268 12.734 4.501 1.00 98.56 112 GLN A N 1
ATOM 869 C CA . GLN A 1 112 ? 9.637 12.917 4.954 1.00 98.56 112 GLN A CA 1
ATOM 870 C C . GLN A 1 112 ? 10.538 13.161 3.741 1.00 98.56 112 GLN A C 1
ATOM 872 O O . GLN A 1 112 ? 10.590 12.345 2.823 1.00 98.56 112 GLN A O 1
ATOM 877 N N . ILE A 1 113 ? 11.240 14.292 3.731 1.00 98.50 113 ILE A N 1
ATOM 878 C CA . ILE A 1 113 ? 12.130 14.658 2.628 1.00 98.50 113 ILE A CA 1
ATOM 879 C C . ILE A 1 113 ? 13.544 14.167 2.927 1.00 98.50 113 ILE A C 1
ATOM 881 O O . ILE A 1 113 ? 14.101 14.485 3.979 1.00 98.50 113 ILE A O 1
ATOM 885 N N . ASN A 1 114 ? 14.124 13.424 1.989 1.00 98.19 114 ASN A N 1
ATOM 886 C CA . ASN A 1 114 ? 15.533 13.064 1.987 1.00 98.19 114 ASN A CA 1
ATOM 887 C C . ASN A 1 114 ? 16.307 13.962 1.008 1.00 98.19 114 ASN A C 1
ATOM 889 O O . ASN A 1 114 ? 15.956 14.071 -0.163 1.00 98.19 114 ASN A O 1
ATOM 893 N N . GLU A 1 115 ? 17.367 14.611 1.488 1.00 98.00 115 GLU A N 1
ATOM 894 C CA . GLU A 1 115 ? 18.164 15.566 0.703 1.00 98.00 115 GLU A CA 1
ATOM 895 C C . GLU A 1 115 ? 19.175 14.887 -0.242 1.00 98.00 115 GLU A C 1
ATOM 897 O O . GLU A 1 115 ? 19.656 15.524 -1.176 1.00 98.00 115 GLU A O 1
ATOM 902 N N . THR A 1 116 ? 19.529 13.617 -0.010 1.00 97.31 116 THR A N 1
ATOM 903 C CA . THR A 1 116 ? 20.630 12.932 -0.720 1.00 97.31 116 THR A CA 1
ATOM 904 C C . THR A 1 116 ? 20.191 11.720 -1.536 1.00 97.31 116 THR A C 1
ATOM 906 O O . THR A 1 116 ? 20.907 11.311 -2.451 1.00 97.31 116 THR A O 1
ATOM 909 N N . VAL A 1 117 ? 19.024 11.146 -1.242 1.00 97.81 117 VAL A N 1
ATOM 910 C CA . VAL A 1 117 ? 18.484 9.972 -1.939 1.00 97.81 117 VAL A CA 1
ATOM 911 C C . VAL A 1 117 ? 17.344 10.396 -2.860 1.00 97.81 117 VAL A C 1
ATOM 913 O O . VAL A 1 117 ? 16.457 11.142 -2.454 1.00 97.81 117 VAL A O 1
ATOM 916 N N . LYS A 1 118 ? 17.355 9.903 -4.103 1.00 97.12 118 LYS A N 1
ATOM 917 C CA . LYS A 1 118 ? 16.309 10.181 -5.099 1.00 97.12 118 LYS A CA 1
ATOM 918 C C . LYS A 1 118 ? 14.972 9.548 -4.711 1.00 97.12 118 LYS A C 1
ATOM 920 O O . LYS A 1 118 ? 14.940 8.505 -4.061 1.00 97.12 118 LYS A O 1
ATOM 925 N N . THR A 1 119 ? 13.874 10.137 -5.162 1.00 98.12 119 THR A N 1
ATOM 926 C CA . THR A 1 119 ? 12.524 9.582 -5.025 1.00 98.12 119 THR A CA 1
ATOM 927 C C . THR A 1 119 ? 12.423 8.206 -5.682 1.00 98.12 119 THR A C 1
ATOM 929 O O . THR A 1 119 ? 12.989 7.971 -6.751 1.00 98.12 119 THR A O 1
ATOM 932 N N . GLY A 1 120 ? 11.704 7.291 -5.026 1.00 96.81 120 GLY A N 1
ATOM 933 C CA . GLY A 1 120 ? 11.497 5.935 -5.521 1.00 96.81 120 GLY A CA 1
ATOM 934 C C . GLY A 1 120 ? 10.645 5.881 -6.787 1.00 96.81 120 GLY A C 1
ATOM 935 O O . GLY A 1 120 ? 9.781 6.728 -7.028 1.00 96.81 120 GLY A O 1
ATOM 936 N N . THR A 1 121 ? 10.873 4.848 -7.586 1.00 95.69 121 THR A N 1
ATOM 937 C CA . THR A 1 121 ? 10.168 4.596 -8.844 1.00 95.69 121 THR A CA 1
ATOM 938 C C . THR A 1 121 ? 9.631 3.171 -8.883 1.00 95.69 121 THR A C 1
ATOM 940 O O . THR A 1 121 ? 10.096 2.291 -8.160 1.00 95.69 121 THR A O 1
ATOM 943 N N . CYS A 1 122 ? 8.640 2.926 -9.732 1.00 96.62 122 CYS A N 1
ATOM 944 C CA . CYS A 1 122 ? 8.114 1.591 -9.985 1.00 96.62 122 CYS A CA 1
ATOM 945 C C . CYS A 1 122 ? 7.947 1.388 -11.488 1.00 96.62 122 CYS A C 1
ATOM 947 O O . CYS A 1 122 ? 7.298 2.194 -12.144 1.00 96.62 122 CYS A O 1
ATOM 949 N N . ALA A 1 123 ? 8.518 0.329 -12.052 1.00 96.50 123 ALA A N 1
ATOM 950 C CA . ALA A 1 123 ? 8.188 -0.072 -13.413 1.00 96.50 123 ALA A CA 1
ATOM 951 C C . ALA A 1 123 ? 6.804 -0.729 -13.391 1.00 96.50 123 ALA A C 1
ATOM 953 O O . ALA A 1 123 ? 6.643 -1.797 -12.798 1.00 96.50 123 ALA A O 1
ATOM 954 N N . ALA A 1 124 ? 5.817 -0.082 -14.011 1.00 96.00 124 ALA A N 1
ATOM 955 C CA . ALA A 1 124 ? 4.453 -0.586 -14.134 1.00 96.00 124 ALA A CA 1
ATOM 956 C C . ALA A 1 124 ? 4.241 -1.114 -15.556 1.00 96.00 124 ALA A C 1
ATOM 958 O O . ALA A 1 124 ? 3.895 -0.373 -16.476 1.00 96.00 124 ALA A O 1
ATOM 959 N N . LEU A 1 125 ? 4.505 -2.405 -15.737 1.00 96.56 125 LEU A N 1
ATOM 960 C CA . LEU A 1 125 ? 4.538 -3.049 -17.043 1.00 96.56 125 LEU A CA 1
ATOM 961 C C . LEU A 1 125 ? 3.194 -3.708 -17.335 1.00 96.56 125 LEU A C 1
ATOM 963 O O . LEU A 1 125 ? 2.774 -4.624 -16.624 1.00 96.56 125 LEU A O 1
ATOM 967 N N . ILE A 1 126 ? 2.521 -3.230 -18.377 1.00 95.88 126 ILE A N 1
ATOM 968 C CA . ILE A 1 126 ? 1.213 -3.733 -18.796 1.00 95.88 126 ILE A CA 1
ATOM 969 C C . ILE A 1 126 ? 1.417 -4.757 -19.911 1.00 95.88 126 ILE A C 1
ATOM 971 O O . ILE A 1 126 ? 1.981 -4.427 -20.951 1.00 95.88 126 ILE A O 1
ATOM 975 N N . ASN A 1 127 ? 0.933 -5.983 -19.714 1.00 94.81 127 ASN A N 1
ATOM 976 C CA . ASN A 1 127 ? 0.866 -7.004 -20.758 1.00 94.81 127 ASN A CA 1
ATOM 977 C C . ASN A 1 127 ? -0.581 -7.498 -20.896 1.00 94.81 127 ASN A C 1
ATOM 979 O O . ASN A 1 127 ? -1.091 -8.217 -20.039 1.00 94.81 127 ASN A O 1
ATOM 983 N N . GLY A 1 128 ? -1.279 -7.059 -21.948 1.00 92.12 128 GLY A N 1
ATOM 984 C CA . GLY A 1 128 ? -2.715 -7.307 -22.092 1.00 92.12 128 GLY A CA 1
ATOM 985 C C . GLY A 1 128 ? -3.503 -6.728 -20.911 1.00 92.12 128 GLY A C 1
ATOM 986 O O . GLY A 1 128 ? -3.531 -5.516 -20.714 1.00 92.12 128 GLY A O 1
ATOM 987 N N . THR A 1 129 ? -4.136 -7.595 -20.119 1.00 87.19 129 THR A N 1
ATOM 988 C CA . THR A 1 129 ? -4.857 -7.225 -18.885 1.00 87.19 129 THR A CA 1
ATOM 989 C C . THR A 1 129 ? -4.022 -7.385 -17.614 1.00 87.19 129 THR A C 1
ATOM 991 O O . THR A 1 129 ? -4.513 -7.093 -16.525 1.00 87.19 129 THR A O 1
ATOM 994 N N . HIS A 1 130 ? -2.789 -7.878 -17.733 1.00 88.81 130 HIS A N 1
ATOM 995 C CA . HIS A 1 130 ? -1.910 -8.161 -16.606 1.00 88.81 130 HIS A CA 1
ATOM 996 C C . HIS A 1 130 ? -1.010 -6.972 -16.292 1.00 88.81 130 HIS A C 1
ATOM 998 O O . HIS A 1 130 ? -0.575 -6.244 -17.189 1.00 88.81 130 HIS A O 1
ATOM 1004 N N . ARG A 1 131 ? -0.690 -6.805 -15.006 1.00 91.56 131 ARG A N 1
ATOM 1005 C CA . ARG A 1 131 ? 0.221 -5.758 -14.534 1.00 91.56 131 ARG A CA 1
ATOM 1006 C C . ARG A 1 131 ? 1.362 -6.371 -13.735 1.00 91.56 131 ARG A C 1
ATOM 1008 O O . ARG A 1 131 ? 1.118 -6.944 -12.683 1.00 91.56 131 ARG A O 1
ATOM 1015 N N . SER A 1 132 ? 2.591 -6.215 -14.214 1.00 94.56 132 SER A N 1
ATOM 1016 C CA . SER A 1 132 ? 3.809 -6.597 -13.492 1.00 94.56 132 SER A CA 1
ATOM 1017 C C . SER A 1 132 ? 4.473 -5.358 -12.897 1.00 94.56 132 SER A C 1
ATOM 1019 O O . SER A 1 132 ? 4.626 -4.346 -13.585 1.00 94.56 132 SER A O 1
ATOM 1021 N N . LEU A 1 133 ? 4.880 -5.430 -11.630 1.00 95.12 133 LEU A N 1
ATOM 1022 C CA . LEU A 1 133 ? 5.451 -4.310 -10.881 1.00 95.12 133 LEU A CA 1
ATOM 1023 C C . LEU A 1 133 ? 6.864 -4.636 -10.386 1.00 95.12 133 LEU A C 1
ATOM 1025 O O . LEU A 1 133 ? 7.060 -5.623 -9.682 1.00 95.12 133 LEU A O 1
ATOM 1029 N N . CYS A 1 134 ? 7.834 -3.773 -10.692 1.00 95.88 134 CYS A N 1
ATOM 1030 C CA . CYS A 1 134 ? 9.162 -3.793 -10.065 1.00 95.88 134 CYS A CA 1
ATOM 1031 C C . CYS A 1 134 ? 9.416 -2.450 -9.388 1.00 95.88 134 CYS A C 1
ATOM 1033 O O . CYS A 1 134 ? 9.529 -1.426 -10.065 1.00 95.88 134 CYS A O 1
ATOM 1035 N N . ALA A 1 135 ? 9.510 -2.443 -8.059 1.00 95.19 135 ALA A N 1
ATOM 1036 C CA . ALA A 1 135 ? 9.692 -1.229 -7.271 1.00 95.19 135 ALA A CA 1
ATOM 1037 C C . ALA A 1 135 ? 11.162 -0.994 -6.890 1.00 95.19 135 ALA A C 1
ATOM 1039 O O . ALA A 1 135 ? 11.781 -1.810 -6.207 1.00 95.19 135 ALA A O 1
ATOM 1040 N N . HIS A 1 136 ? 11.696 0.171 -7.254 1.00 94.62 136 HIS A N 1
ATOM 1041 C CA . HIS A 1 136 ? 12.970 0.695 -6.772 1.00 94.62 136 HIS A CA 1
ATOM 1042 C C . HIS A 1 136 ? 12.697 1.774 -5.713 1.00 94.62 136 HIS A C 1
ATOM 1044 O O . HIS A 1 136 ? 12.426 2.935 -6.025 1.00 94.62 136 HIS A O 1
ATOM 1050 N N . LEU A 1 137 ? 12.722 1.375 -4.438 1.00 94.00 137 LEU A N 1
ATOM 1051 C CA . LEU A 1 137 ? 12.196 2.190 -3.335 1.00 94.00 137 LEU A CA 1
ATOM 1052 C C . LEU A 1 137 ? 12.982 3.484 -3.075 1.00 94.00 137 LEU A C 1
ATOM 1054 O O . LEU A 1 137 ? 12.369 4.492 -2.728 1.00 94.00 137 LEU A O 1
ATOM 1058 N N . ALA A 1 138 ? 14.307 3.477 -3.250 1.00 95.62 138 ALA A N 1
ATOM 1059 C CA . ALA A 1 138 ? 15.180 4.638 -3.041 1.00 95.62 138 ALA A CA 1
ATOM 1060 C C . ALA A 1 138 ? 14.831 5.428 -1.755 1.00 95.62 138 ALA A C 1
ATOM 1062 O O . ALA A 1 138 ? 14.875 4.854 -0.669 1.00 95.62 138 ALA A O 1
ATOM 1063 N N . ALA A 1 139 ? 14.458 6.712 -1.845 1.00 97.75 139 ALA A N 1
ATOM 1064 C CA . ALA A 1 139 ? 14.125 7.539 -0.682 1.00 97.75 139 ALA A CA 1
ATOM 1065 C C . ALA A 1 139 ? 12.959 6.997 0.161 1.00 97.75 139 ALA A C 1
ATOM 1067 O O . ALA A 1 139 ? 12.906 7.276 1.355 1.00 97.75 139 ALA A O 1
ATOM 1068 N N . ALA A 1 140 ? 12.060 6.179 -0.397 1.00 97.62 140 ALA A N 1
ATOM 1069 C CA . ALA A 1 140 ? 11.002 5.558 0.398 1.00 97.62 140 ALA A CA 1
ATOM 1070 C C . ALA A 1 140 ? 11.575 4.663 1.513 1.00 97.62 140 ALA A C 1
ATOM 1072 O O . ALA A 1 140 ? 11.025 4.651 2.610 1.00 97.62 140 ALA A O 1
ATOM 1073 N N . ASN A 1 141 ? 12.724 4.006 1.284 1.00 97.25 141 ASN A N 1
ATOM 1074 C CA . ASN A 1 141 ? 13.425 3.203 2.298 1.00 97.25 141 ASN A CA 1
ATOM 1075 C C . ASN A 1 141 ? 14.024 4.034 3.438 1.00 97.25 141 ASN A C 1
ATOM 1077 O O . ASN A 1 141 ? 14.471 3.470 4.432 1.00 97.25 141 ASN A O 1
ATOM 1081 N N . THR A 1 142 ? 14.077 5.359 3.303 1.00 98.12 142 THR A N 1
ATOM 1082 C CA . THR A 1 142 ? 14.678 6.231 4.316 1.00 98.12 142 THR A CA 1
ATOM 1083 C C . THR A 1 142 ? 13.645 6.805 5.274 1.00 98.12 142 THR A C 1
ATOM 1085 O O . THR A 1 142 ? 13.971 7.720 6.024 1.00 98.12 142 THR A O 1
ATOM 1088 N N . PHE A 1 143 ? 12.397 6.327 5.226 1.00 98.62 143 PHE A N 1
ATOM 1089 C CA . PHE A 1 143 ? 11.393 6.736 6.196 1.00 98.62 143 PHE A CA 1
ATOM 1090 C C . PHE A 1 143 ? 11.780 6.260 7.595 1.00 98.62 143 PHE A C 1
ATOM 1092 O O . PHE A 1 143 ? 12.129 5.096 7.799 1.00 98.62 143 PHE A O 1
ATOM 1099 N N . THR A 1 144 ? 11.650 7.144 8.576 1.00 98.00 144 THR A N 1
ATOM 1100 C CA . THR A 1 144 ? 11.979 6.850 9.966 1.00 98.00 144 THR A CA 1
ATOM 1101 C C . THR A 1 144 ? 10.832 7.213 10.902 1.00 98.00 144 THR A C 1
ATOM 1103 O O . THR A 1 144 ? 10.016 8.101 10.646 1.00 98.00 144 THR A O 1
ATOM 1106 N N . GLN A 1 145 ? 10.759 6.503 12.028 1.00 97.56 145 GLN A N 1
ATOM 1107 C CA . GLN A 1 145 ? 9.688 6.668 13.009 1.00 97.56 145 GLN A CA 1
ATOM 1108 C C . GLN A 1 145 ? 9.649 8.080 13.625 1.00 97.56 145 GLN A C 1
ATOM 1110 O O . GLN A 1 145 ? 8.566 8.567 13.951 1.00 97.56 145 GLN A O 1
ATOM 1115 N N . ASP A 1 146 ? 10.790 8.767 13.747 1.00 97.69 146 ASP A N 1
ATOM 1116 C CA . ASP A 1 146 ? 10.866 10.143 14.261 1.00 97.69 146 ASP A CA 1
ATOM 1117 C C . ASP A 1 146 ? 10.042 11.134 13.432 1.00 97.69 146 ASP A C 1
ATOM 1119 O O . ASP A 1 146 ? 9.526 12.108 13.982 1.00 97.69 146 ASP A O 1
ATOM 1123 N N . HIS A 1 147 ? 9.811 10.858 12.142 1.00 98.38 147 HIS A N 1
ATOM 1124 C CA . HIS A 1 147 ? 8.921 11.684 11.340 1.00 98.38 147 HIS A CA 1
ATOM 1125 C C . HIS A 1 147 ? 7.501 11.706 11.912 1.00 98.38 147 HIS A C 1
ATOM 1127 O O . HIS A 1 147 ? 6.877 12.764 11.951 1.00 98.38 147 HIS A O 1
ATOM 1133 N N . LEU A 1 148 ? 7.005 10.575 12.423 1.00 98.12 148 LEU A N 1
ATOM 1134 C CA . LEU A 1 148 ? 5.702 10.521 13.086 1.00 98.12 148 LEU A CA 1
ATOM 1135 C C . LEU A 1 148 ? 5.716 11.233 14.441 1.00 98.12 148 LEU A C 1
ATOM 1137 O O . LEU A 1 148 ? 4.669 11.688 14.879 1.00 98.12 148 LEU A O 1
ATOM 1141 N N . GLN A 1 149 ? 6.866 11.327 15.113 1.00 96.81 149 GLN A N 1
ATOM 1142 C CA . GLN A 1 149 ? 7.011 11.919 16.452 1.00 96.81 149 GLN A CA 1
ATOM 1143 C C . GLN A 1 149 ? 7.057 13.452 16.452 1.00 96.81 149 GLN A C 1
ATOM 1145 O O . GLN A 1 149 ? 6.965 14.061 17.517 1.00 96.81 149 GLN A O 1
ATOM 1150 N N . LYS A 1 150 ? 7.167 14.085 15.279 1.00 98.31 150 LYS A N 1
ATOM 1151 C CA . LYS A 1 150 ? 7.050 15.541 15.152 1.00 98.31 150 LYS A CA 1
ATOM 1152 C C . LYS A 1 150 ? 5.701 16.025 15.681 1.00 98.31 150 LYS A C 1
ATOM 1154 O O . LYS A 1 150 ? 4.676 15.387 15.442 1.00 98.31 150 LYS A O 1
ATOM 1159 N N . GLU A 1 151 ? 5.697 17.164 16.368 1.00 98.06 151 GLU A N 1
ATOM 1160 C CA . GLU A 1 151 ? 4.510 17.683 17.058 1.00 98.06 151 GLU A CA 1
ATOM 1161 C C . GLU A 1 151 ? 3.325 17.884 16.097 1.00 98.06 151 GLU A C 1
ATOM 1163 O O . GLU A 1 151 ? 2.188 17.523 16.407 1.00 98.06 151 GLU A O 1
ATOM 1168 N N . GLU A 1 152 ? 3.583 18.411 14.900 1.00 97.50 152 GLU A N 1
ATOM 1169 C CA . GLU A 1 152 ? 2.575 18.602 13.859 1.00 97.50 152 GLU A CA 1
ATOM 1170 C C . GLU A 1 152 ? 1.967 17.279 13.368 1.00 97.50 152 GLU A C 1
ATOM 1172 O O . GLU A 1 152 ? 0.758 17.197 13.141 1.00 97.50 152 GLU A O 1
ATOM 1177 N N . ASN A 1 153 ? 2.777 16.223 13.282 1.00 98.38 153 ASN A N 1
ATOM 1178 C CA . ASN A 1 153 ? 2.350 14.913 12.802 1.00 98.38 153 ASN A CA 1
ATOM 1179 C C . ASN A 1 153 ? 1.607 14.128 13.887 1.00 98.38 153 ASN A C 1
ATOM 1181 O O . ASN A 1 153 ? 0.614 13.464 13.586 1.00 98.38 153 ASN A O 1
ATOM 1185 N N . GLN A 1 154 ? 2.006 14.271 15.154 1.00 98.31 154 GLN A N 1
ATOM 1186 C CA . GLN A 1 154 ? 1.270 13.719 16.296 1.00 98.31 154 GLN A CA 1
ATOM 1187 C C . GLN A 1 154 ? -0.159 14.269 16.361 1.00 98.31 154 GLN A C 1
ATOM 1189 O O . GLN A 1 154 ? -1.106 13.491 16.461 1.00 98.31 154 GLN A O 1
ATOM 1194 N N . LYS A 1 155 ? -0.348 15.583 16.172 1.00 98.12 155 LYS A N 1
ATOM 1195 C CA . LYS A 1 155 ? -1.689 16.199 16.122 1.00 98.12 155 LYS A CA 1
ATOM 1196 C C . LYS A 1 155 ? -2.568 15.596 15.022 1.00 98.12 155 LYS A C 1
ATOM 1198 O O . LYS A 1 155 ? -3.761 15.376 15.232 1.00 98.12 155 LYS A O 1
ATOM 1203 N N . ILE A 1 156 ? -1.993 15.289 13.858 1.00 98.38 156 ILE A N 1
ATOM 1204 C CA . ILE A 1 156 ? -2.711 14.628 12.758 1.00 98.38 156 ILE A CA 1
ATOM 1205 C C . ILE A 1 156 ? -3.103 13.189 13.147 1.00 98.38 156 ILE A C 1
ATOM 1207 O O . ILE A 1 156 ? -4.256 12.787 12.966 1.00 98.38 156 ILE A O 1
ATOM 1211 N N . ILE A 1 157 ? -2.180 12.427 13.742 1.00 98.44 157 ILE A N 1
ATOM 1212 C CA . ILE A 1 157 ? -2.417 11.051 14.219 1.00 98.44 157 ILE A CA 1
ATOM 1213 C C . ILE A 1 157 ? -3.507 11.006 15.301 1.00 98.44 157 ILE A C 1
ATOM 1215 O O . ILE A 1 157 ? -4.357 10.107 15.308 1.00 98.44 157 ILE A O 1
ATOM 1219 N N . GLU A 1 158 ? -3.535 11.985 16.202 1.00 97.88 158 GLU A N 1
ATOM 1220 C CA . GLU A 1 158 ? -4.559 12.135 17.237 1.00 97.88 158 GLU A CA 1
ATOM 1221 C C . GLU A 1 158 ? -5.953 12.405 16.653 1.00 97.88 158 GLU A C 1
ATOM 1223 O O . GLU A 1 158 ? -6.934 11.822 17.127 1.00 97.88 158 GLU A O 1
ATOM 1228 N N . GLN A 1 159 ? -6.052 13.200 15.586 1.00 97.31 159 GLN A N 1
ATOM 1229 C CA . GLN A 1 159 ? -7.321 13.518 14.918 1.00 97.31 159 GLN A CA 1
ATOM 1230 C C . GLN A 1 159 ? -7.911 12.334 14.143 1.00 97.31 159 GLN A C 1
ATOM 1232 O O . GLN A 1 159 ? -9.134 12.153 14.135 1.00 97.31 159 GLN A O 1
ATOM 1237 N N . ALA A 1 160 ? -7.058 11.505 13.535 1.00 98.19 160 ALA A N 1
ATOM 1238 C CA . ALA A 1 160 ? -7.491 10.408 12.679 1.00 98.19 160 ALA A CA 1
ATOM 1239 C C . ALA A 1 160 ? -8.402 9.402 13.391 1.00 98.19 160 ALA A C 1
ATOM 1241 O O . ALA A 1 160 ? -8.314 9.184 14.600 1.00 98.19 160 ALA A O 1
ATOM 1242 N N . LYS A 1 161 ? -9.285 8.758 12.632 1.00 97.75 161 LYS A N 1
ATOM 1243 C CA . LYS A 1 161 ? -10.167 7.680 13.113 1.00 97.75 161 LYS A CA 1
ATOM 1244 C C . LYS A 1 161 ? -9.835 6.335 12.478 1.00 97.75 161 LYS A C 1
ATOM 1246 O O . LYS A 1 161 ? -10.133 5.300 13.071 1.00 97.75 161 LYS A O 1
ATOM 1251 N N . TYR A 1 162 ? -9.195 6.368 11.315 1.00 98.38 162 TYR A N 1
ATOM 1252 C CA . TYR A 1 162 ? -8.841 5.197 10.532 1.00 98.38 162 TYR A CA 1
ATOM 1253 C C . TYR A 1 162 ? -7.383 5.288 10.090 1.00 98.38 162 TYR A C 1
ATOM 1255 O O . TYR A 1 162 ? -6.906 6.363 9.722 1.00 98.38 162 TYR A O 1
ATOM 1263 N N . PHE A 1 163 ? -6.705 4.146 10.094 1.00 98.69 163 PHE A N 1
ATOM 1264 C CA . PHE A 1 163 ? -5.347 3.990 9.587 1.00 98.69 163 PHE A CA 1
ATOM 1265 C C . PHE A 1 163 ? -5.328 2.884 8.540 1.00 98.69 163 PHE A C 1
ATOM 1267 O O . PHE A 1 163 ? -5.872 1.809 8.784 1.00 98.69 163 PHE A O 1
ATOM 1274 N N . TYR A 1 164 ? -4.694 3.133 7.399 1.00 98.75 164 TYR A N 1
ATOM 1275 C CA . TYR A 1 164 ? -4.490 2.167 6.324 1.00 98.75 164 TYR A CA 1
ATOM 1276 C C . TYR A 1 164 ? -3.008 2.051 5.990 1.00 98.75 164 TYR A C 1
ATOM 1278 O O . TYR A 1 164 ? -2.399 2.961 5.428 1.00 98.75 164 TYR A O 1
ATOM 1286 N N . VAL A 1 165 ? -2.415 0.920 6.345 1.00 98.50 165 VAL A N 1
ATOM 1287 C CA . VAL A 1 165 ? -1.006 0.638 6.076 1.00 98.50 165 VAL A CA 1
ATOM 1288 C C . VAL A 1 165 ? -0.909 -0.512 5.085 1.00 98.50 165 VAL A C 1
ATOM 1290 O O . VAL A 1 165 ? -1.697 -1.452 5.110 1.00 98.50 165 VAL A O 1
ATOM 1293 N N . THR A 1 166 ? 0.062 -0.440 4.185 1.00 98.06 166 THR A N 1
ATOM 1294 C CA . THR A 1 166 ? 0.347 -1.539 3.249 1.00 98.06 166 THR A CA 1
ATOM 1295 C C . THR A 1 166 ? 1.453 -2.430 3.797 1.00 98.06 166 THR A C 1
ATOM 1297 O O . THR A 1 166 ? 2.376 -1.946 4.453 1.00 98.06 166 THR A O 1
ATOM 1300 N N . GLY A 1 167 ? 1.394 -3.721 3.487 1.00 97.88 167 GLY A N 1
ATOM 1301 C CA . GLY A 1 167 ? 2.419 -4.709 3.802 1.00 97.88 167 GLY A CA 1
ATOM 1302 C C . GLY A 1 167 ? 3.778 -4.320 3.230 1.00 97.88 167 GLY A C 1
ATOM 1303 O O . GLY A 1 167 ? 4.788 -4.530 3.889 1.00 97.88 167 GLY A O 1
ATOM 1304 N N . PHE A 1 168 ? 3.816 -3.614 2.092 1.00 97.31 168 PHE A N 1
ATOM 1305 C CA . PHE A 1 168 ? 5.049 -3.033 1.546 1.00 97.31 168 PHE A CA 1
ATOM 1306 C C . PHE A 1 168 ? 5.811 -2.154 2.540 1.00 97.31 168 PHE A C 1
ATOM 1308 O O . PHE A 1 168 ? 7.030 -2.069 2.471 1.00 97.31 168 PHE A O 1
ATOM 1315 N N . PHE A 1 169 ? 5.127 -1.499 3.478 1.00 97.81 169 PHE A N 1
ATOM 1316 C CA . PHE A 1 169 ? 5.793 -0.635 4.447 1.00 97.81 169 PHE A CA 1
ATOM 1317 C C . PHE A 1 169 ? 6.510 -1.416 5.562 1.00 97.81 169 PHE A C 1
ATOM 1319 O O . PHE A 1 169 ? 7.351 -0.854 6.266 1.00 97.81 169 PHE A O 1
ATOM 1326 N N . ILE A 1 170 ? 6.231 -2.720 5.705 1.00 97.62 170 ILE A N 1
ATOM 1327 C CA . ILE A 1 170 ? 6.955 -3.622 6.617 1.00 97.62 170 ILE A CA 1
ATOM 1328 C C . ILE A 1 170 ? 8.423 -3.738 6.192 1.00 97.62 170 ILE A C 1
ATOM 1330 O O . ILE A 1 170 ? 9.297 -3.885 7.040 1.00 97.62 170 ILE A O 1
ATOM 1334 N N . THR A 1 171 ? 8.729 -3.599 4.900 1.00 95.50 171 THR A N 1
ATOM 1335 C CA . THR A 1 171 ? 10.117 -3.633 4.415 1.00 95.50 171 THR A CA 1
ATOM 1336 C C . THR A 1 171 ? 10.891 -2.352 4.728 1.00 95.50 171 THR A C 1
ATOM 1338 O O . THR A 1 171 ? 12.098 -2.313 4.518 1.00 95.50 171 THR A O 1
ATOM 1341 N N . VAL A 1 172 ? 10.204 -1.302 5.191 1.00 97.19 172 VAL A N 1
ATOM 1342 C CA . VAL A 1 172 ? 10.770 0.036 5.394 1.00 97.19 172 VAL A CA 1
ATOM 1343 C C . VAL A 1 172 ? 10.841 0.382 6.873 1.00 97.19 172 VAL A C 1
ATOM 1345 O O . VAL A 1 172 ? 11.925 0.607 7.404 1.00 97.19 172 VAL A O 1
ATOM 1348 N N . CYS A 1 173 ? 9.699 0.430 7.563 1.00 97.88 173 CYS A N 1
ATOM 1349 C CA . CYS A 1 173 ? 9.666 0.905 8.944 1.00 97.88 173 CYS A CA 1
ATOM 1350 C C . CYS A 1 173 ? 8.599 0.192 9.797 1.00 97.88 173 CYS A C 1
ATOM 1352 O O . CYS A 1 173 ? 7.607 0.814 10.190 1.00 97.88 173 CYS A O 1
ATOM 1354 N N . PRO A 1 174 ? 8.799 -1.092 10.167 1.00 97.44 174 PRO A N 1
ATOM 1355 C CA . PRO A 1 174 ? 7.927 -1.787 11.117 1.00 97.44 174 PRO A CA 1
ATOM 1356 C C . PRO A 1 174 ? 7.652 -1.014 12.423 1.00 97.44 174 PRO A C 1
ATOM 1358 O O . PRO A 1 174 ? 6.497 -1.007 12.853 1.00 97.44 174 PRO A O 1
ATOM 1361 N N . PRO A 1 175 ? 8.627 -0.305 13.040 1.00 97.81 175 PRO A N 1
ATOM 1362 C CA . PRO A 1 175 ? 8.364 0.480 14.248 1.00 97.81 175 PRO A CA 1
ATOM 1363 C C . PRO A 1 175 ? 7.294 1.565 14.062 1.00 97.81 175 PRO A C 1
ATOM 1365 O O . PRO A 1 175 ? 6.454 1.753 14.941 1.00 97.81 175 PRO A O 1
ATOM 1368 N N . ALA A 1 176 ? 7.262 2.236 12.905 1.00 98.31 176 ALA A N 1
ATOM 1369 C CA . ALA A 1 176 ? 6.231 3.225 12.591 1.00 98.31 176 ALA A CA 1
ATOM 1370 C C . ALA A 1 176 ? 4.839 2.581 12.456 1.00 98.31 176 ALA A C 1
ATOM 1372 O O . ALA A 1 176 ? 3.849 3.137 12.933 1.00 98.31 176 ALA A O 1
ATOM 1373 N N . ILE A 1 177 ? 4.761 1.381 11.867 1.00 98.38 177 ILE A N 1
ATOM 1374 C CA . ILE A 1 177 ? 3.510 0.611 11.774 1.00 98.38 177 ILE A CA 1
ATOM 1375 C C . ILE A 1 177 ? 3.003 0.263 13.172 1.00 98.38 177 ILE A C 1
ATOM 1377 O O . ILE A 1 177 ? 1.846 0.528 13.492 1.00 98.38 177 ILE A O 1
ATOM 1381 N N . ILE A 1 178 ? 3.881 -0.284 14.016 1.00 97.56 178 ILE A N 1
ATOM 1382 C CA . ILE A 1 178 ? 3.550 -0.676 15.390 1.00 97.56 178 ILE A CA 1
ATOM 1383 C C . ILE A 1 178 ? 3.102 0.540 16.204 1.00 97.56 178 ILE A C 1
ATOM 1385 O O . ILE A 1 178 ? 2.133 0.428 16.954 1.00 97.56 178 ILE A O 1
ATOM 1389 N N . GLN A 1 179 ? 3.736 1.704 16.031 1.00 97.38 179 GLN A N 1
ATOM 1390 C CA . GLN A 1 179 ? 3.313 2.941 16.687 1.00 97.38 179 GLN A CA 1
ATOM 1391 C C . GLN A 1 179 ? 1.871 3.316 16.321 1.00 97.38 179 GLN A C 1
ATOM 1393 O O . GLN A 1 179 ? 1.054 3.521 17.217 1.00 97.38 179 GLN A O 1
ATOM 1398 N N . LEU A 1 180 ? 1.534 3.379 15.026 1.00 97.88 180 LEU A N 1
ATOM 1399 C CA . LEU A 1 180 ? 0.176 3.732 14.591 1.00 97.88 180 LEU A CA 1
ATOM 1400 C C . LEU A 1 180 ? -0.857 2.680 15.011 1.00 97.88 180 LEU A C 1
ATOM 1402 O O . LEU A 1 180 ? -1.958 3.027 15.437 1.00 97.88 180 LEU A O 1
ATOM 1406 N N . ALA A 1 181 ? -0.503 1.400 14.923 1.00 97.25 181 ALA A N 1
ATOM 1407 C CA . ALA A 1 181 ? -1.378 0.297 15.301 1.00 97.25 181 ALA A CA 1
ATOM 1408 C C . ALA A 1 181 ? -1.642 0.263 16.816 1.00 97.25 181 ALA A C 1
ATOM 1410 O O . ALA A 1 181 ? -2.779 0.059 17.245 1.00 97.25 181 ALA A O 1
ATOM 1411 N N . THR A 1 182 ? -0.620 0.542 17.630 1.00 96.06 182 THR A N 1
ATOM 1412 C CA . THR A 1 182 ? -0.746 0.650 19.093 1.00 96.06 182 THR A CA 1
ATOM 1413 C C . THR A 1 182 ? -1.599 1.852 19.480 1.00 96.06 182 THR A C 1
ATOM 1415 O O . THR A 1 182 ? -2.571 1.685 20.212 1.00 96.06 182 THR A O 1
ATOM 1418 N N . HIS A 1 183 ? -1.329 3.028 18.900 1.00 96.44 183 HIS A N 1
ATOM 1419 C CA . HIS A 1 183 ? -2.166 4.220 19.083 1.00 96.44 183 HIS A CA 1
ATOM 1420 C C . HIS A 1 183 ? -3.626 3.945 18.710 1.00 96.44 183 HIS A C 1
ATOM 1422 O O . HIS A 1 183 ? -4.558 4.333 19.411 1.00 96.44 183 HIS A O 1
ATOM 1428 N N . SER A 1 184 ? -3.853 3.237 17.603 1.00 96.00 184 SER A N 1
ATOM 1429 C CA . SER A 1 184 ? -5.205 2.878 17.191 1.00 96.00 184 SER A CA 1
ATOM 1430 C C . SER A 1 184 ? -5.912 2.005 18.228 1.00 96.00 184 SER A C 1
ATOM 1432 O O . SER A 1 184 ? -7.069 2.269 18.559 1.00 96.00 184 SER A O 1
ATOM 1434 N N . ALA A 1 185 ? -5.219 1.001 18.772 1.00 93.88 185 ALA A N 1
ATOM 1435 C CA . ALA A 1 185 ? -5.761 0.123 19.801 1.00 93.88 185 ALA A CA 1
ATOM 1436 C C . ALA A 1 185 ? -6.064 0.874 21.112 1.00 93.88 185 ALA A C 1
ATOM 1438 O O . ALA A 1 185 ? -7.150 0.704 21.664 1.00 93.88 185 ALA A O 1
ATOM 1439 N N . GLU A 1 186 ? -5.152 1.735 21.575 1.00 94.50 186 GLU A N 1
ATOM 1440 C CA . GLU A 1 186 ? -5.300 2.519 22.813 1.00 94.50 186 GLU A CA 1
ATOM 1441 C C . GLU A 1 186 ? -6.485 3.489 22.757 1.00 94.50 186 GLU A C 1
ATOM 1443 O O . GLU A 1 186 ? -7.254 3.603 23.711 1.00 94.50 186 GLU A O 1
ATOM 1448 N N . PHE A 1 187 ? -6.680 4.150 21.614 1.00 95.31 187 PHE A N 1
ATOM 1449 C CA . PHE A 1 187 ? -7.726 5.159 21.433 1.00 95.31 187 PHE A CA 1
ATOM 1450 C C . PHE A 1 187 ? -8.982 4.623 20.728 1.00 95.31 187 PHE A C 1
ATOM 1452 O O . PHE A 1 187 ? -9.807 5.406 20.250 1.00 95.31 187 PHE A O 1
ATOM 1459 N N . ASN A 1 188 ? -9.141 3.296 20.660 1.00 94.38 188 ASN A N 1
ATOM 1460 C CA . ASN A 1 188 ? -10.291 2.610 20.063 1.00 94.38 188 ASN A CA 1
ATOM 1461 C C . ASN A 1 188 ? -10.598 3.037 18.607 1.00 94.38 188 ASN A C 1
ATOM 1463 O O . ASN A 1 188 ? -11.752 3.037 18.160 1.00 94.38 188 ASN A O 1
ATOM 1467 N N . LYS A 1 189 ? -9.563 3.392 17.845 1.00 96.38 189 LYS A N 1
ATOM 1468 C CA . LYS A 1 189 ? -9.634 3.712 16.412 1.00 96.38 189 LYS A CA 1
ATOM 1469 C C . LYS A 1 189 ? -9.597 2.418 15.590 1.00 96.38 189 LYS A C 1
ATOM 1471 O O . LYS A 1 189 ? -9.638 1.326 16.160 1.00 96.38 189 LYS A O 1
ATOM 1476 N N . THR A 1 190 ? -9.608 2.527 14.266 1.00 97.69 190 THR A N 1
ATOM 1477 C CA . THR A 1 190 ? -9.573 1.358 13.377 1.00 97.69 190 THR A CA 1
ATOM 1478 C C . THR A 1 190 ? -8.245 1.299 12.638 1.00 97.69 190 THR A C 1
ATOM 1480 O O . THR A 1 190 ? -7.934 2.195 11.850 1.00 97.69 190 THR A O 1
ATOM 1483 N N . PHE A 1 191 ? -7.484 0.229 12.865 1.00 98.38 191 PHE A N 1
ATOM 1484 C CA . PHE A 1 191 ? -6.236 -0.031 12.158 1.00 98.38 191 PHE A CA 1
ATOM 1485 C C . PHE A 1 191 ? -6.436 -1.090 11.080 1.00 98.38 191 PHE A C 1
ATOM 1487 O O . PHE A 1 191 ? -6.925 -2.189 11.345 1.00 98.38 191 PHE A O 1
ATOM 1494 N N . THR A 1 192 ? -6.041 -0.765 9.856 1.00 98.56 192 THR A N 1
ATOM 1495 C CA . THR A 1 192 ? -6.211 -1.634 8.696 1.00 98.56 192 THR A CA 1
ATOM 1496 C C . THR A 1 192 ? -4.871 -1.887 8.017 1.00 98.56 192 THR A C 1
ATOM 1498 O O . THR A 1 192 ? -4.028 -0.989 7.925 1.00 98.56 192 THR A O 1
ATOM 1501 N N . LEU A 1 193 ? -4.672 -3.124 7.569 1.00 98.69 193 LEU A N 1
ATOM 1502 C CA . LEU A 1 193 ? -3.454 -3.579 6.910 1.00 98.69 193 LEU A CA 1
ATOM 1503 C C . LEU A 1 193 ? -3.817 -4.283 5.603 1.00 98.69 193 LEU A C 1
ATOM 1505 O O . LEU A 1 193 ? -4.771 -5.053 5.566 1.00 98.69 193 LEU A O 1
ATOM 1509 N N . ASN A 1 194 ? -3.048 -4.047 4.547 1.00 98.75 194 ASN A N 1
ATOM 1510 C CA . ASN A 1 194 ? -3.120 -4.814 3.305 1.00 98.75 194 ASN A CA 1
ATOM 1511 C C . ASN A 1 194 ? -1.920 -5.776 3.213 1.00 98.75 194 ASN A C 1
ATOM 1513 O O . ASN A 1 194 ? -0.804 -5.334 3.466 1.00 98.75 194 ASN A O 1
ATOM 1517 N N . LEU A 1 195 ? -2.108 -7.047 2.845 1.00 98.38 195 LEU A N 1
ATOM 1518 C CA . LEU A 1 195 ? -1.015 -8.023 2.674 1.00 98.38 195 LEU A CA 1
ATOM 1519 C C . LEU A 1 195 ? -0.041 -7.630 1.547 1.00 98.38 195 LEU A C 1
ATOM 1521 O O . LEU A 1 195 ? 1.164 -7.838 1.674 1.00 98.38 195 LEU A O 1
ATOM 1525 N N . SER A 1 196 ? -0.548 -6.942 0.522 1.00 96.75 196 SER A N 1
ATOM 1526 C CA . SER A 1 196 ? 0.160 -6.201 -0.535 1.00 96.75 196 SER A CA 1
ATOM 1527 C C . SER A 1 196 ? 0.935 -7.006 -1.571 1.00 96.75 196 SER A C 1
ATOM 1529 O O . SER A 1 196 ? 0.958 -6.592 -2.727 1.00 96.75 196 SER A O 1
ATOM 1531 N N . ALA A 1 197 ? 1.623 -8.076 -1.173 1.00 95.25 197 ALA A N 1
ATOM 1532 C CA . ALA A 1 197 ? 2.254 -9.009 -2.102 1.00 95.25 197 ALA A CA 1
ATOM 1533 C C . ALA A 1 197 ? 2.609 -10.337 -1.410 1.00 95.25 197 ALA A C 1
ATOM 1535 O O . ALA A 1 197 ? 2.943 -10.335 -0.218 1.00 95.25 197 ALA A O 1
ATOM 1536 N N . PRO A 1 198 ? 2.659 -11.462 -2.152 1.00 95.56 198 PRO A N 1
ATOM 1537 C CA . PRO A 1 198 ? 3.077 -12.759 -1.618 1.00 95.56 198 PRO A CA 1
ATOM 1538 C C . PRO A 1 198 ? 4.420 -12.727 -0.878 1.00 95.56 198 PRO A C 1
ATOM 1540 O O . PRO A 1 198 ? 4.571 -13.362 0.168 1.00 95.56 198 PRO A O 1
ATOM 1543 N N . PHE A 1 199 ? 5.384 -11.944 -1.376 1.00 95.25 199 PHE A N 1
ATOM 1544 C CA . PHE A 1 199 ? 6.728 -11.871 -0.800 1.00 95.25 199 PHE A CA 1
ATOM 1545 C C . PHE A 1 199 ? 6.739 -11.312 0.635 1.00 95.25 199 PHE A C 1
ATOM 1547 O O . PHE A 1 199 ? 7.648 -11.625 1.405 1.00 95.25 199 PHE A O 1
ATOM 1554 N N . ILE A 1 200 ? 5.731 -10.521 1.026 1.00 97.69 200 ILE A N 1
ATOM 1555 C CA . ILE A 1 200 ? 5.601 -10.010 2.397 1.00 97.69 200 ILE A CA 1
ATOM 1556 C C . ILE A 1 200 ? 5.370 -11.173 3.362 1.00 97.69 200 ILE A C 1
ATOM 1558 O O . ILE A 1 200 ? 6.101 -11.316 4.340 1.00 97.69 200 ILE A O 1
ATOM 1562 N N . SER A 1 201 ? 4.416 -12.049 3.049 1.00 97.81 201 SER A N 1
ATOM 1563 C CA . SER A 1 201 ? 4.160 -13.256 3.839 1.00 97.81 201 SER A CA 1
ATOM 1564 C C . SER A 1 201 ? 5.306 -14.265 3.754 1.00 97.81 201 SER A C 1
ATOM 1566 O O . SER A 1 201 ? 5.530 -14.991 4.708 1.00 97.81 201 SER A O 1
ATOM 1568 N N . GLN A 1 202 ? 6.046 -14.323 2.645 1.00 96.38 202 GLN A N 1
ATOM 1569 C CA . GLN A 1 202 ? 7.136 -15.293 2.472 1.00 96.38 202 GLN A CA 1
ATOM 1570 C C . GLN A 1 202 ? 8.419 -14.903 3.216 1.00 96.38 202 GLN A C 1
ATOM 1572 O O . GLN A 1 202 ? 9.071 -15.765 3.798 1.00 96.38 202 GLN A O 1
ATOM 1577 N N . PHE A 1 203 ? 8.796 -13.621 3.192 1.00 96.00 203 PHE A N 1
ATOM 1578 C CA . PHE A 1 203 ? 10.106 -13.170 3.679 1.00 96.00 203 PHE A CA 1
ATOM 1579 C C . PHE A 1 203 ? 10.037 -12.271 4.916 1.00 96.00 203 PHE A C 1
ATOM 1581 O O . PHE A 1 203 ? 11.039 -12.115 5.609 1.00 96.00 203 PHE A O 1
ATOM 1588 N N . PHE A 1 204 ? 8.872 -11.692 5.219 1.00 97.31 204 PHE A N 1
ATOM 1589 C CA . PHE A 1 204 ? 8.677 -10.770 6.345 1.00 97.31 204 PHE A CA 1
ATOM 1590 C C . PHE A 1 204 ? 7.621 -11.274 7.336 1.00 97.31 204 PHE A C 1
ATOM 1592 O O . PHE A 1 204 ? 7.051 -10.488 8.097 1.00 97.31 204 PHE A O 1
ATOM 1599 N N . PHE A 1 205 ? 7.373 -12.587 7.351 1.00 97.56 205 PHE A N 1
ATOM 1600 C CA . PHE A 1 205 ? 6.318 -13.207 8.147 1.00 97.56 205 PHE A CA 1
ATOM 1601 C C . PHE A 1 205 ? 6.416 -12.913 9.645 1.00 97.56 205 PHE A C 1
ATOM 1603 O O . PHE A 1 205 ? 5.397 -12.632 10.271 1.00 97.56 205 PHE A O 1
ATOM 1610 N N . ASP A 1 206 ? 7.623 -12.917 10.215 1.00 97.12 206 ASP A N 1
ATOM 1611 C CA . ASP A 1 206 ? 7.824 -12.635 11.642 1.00 97.12 206 ASP A CA 1
ATOM 1612 C C . ASP A 1 206 ? 7.332 -11.226 11.997 1.00 97.12 206 ASP A C 1
ATOM 1614 O O . ASP A 1 206 ? 6.577 -11.031 12.950 1.00 97.12 206 ASP A O 1
ATOM 1618 N N . LYS A 1 207 ? 7.680 -10.234 11.167 1.00 97.31 207 LYS A N 1
ATOM 1619 C CA . LYS A 1 207 ? 7.244 -8.842 11.346 1.00 97.31 207 LYS A CA 1
ATOM 1620 C C . LYS A 1 207 ? 5.766 -8.654 11.066 1.00 97.31 207 LYS A C 1
ATOM 1622 O O . LYS A 1 207 ? 5.098 -7.938 11.809 1.00 97.31 207 LYS A O 1
ATOM 1627 N N . LEU A 1 208 ? 5.237 -9.323 10.047 1.00 97.81 208 LEU A N 1
ATOM 1628 C CA . LEU A 1 208 ? 3.801 -9.350 9.797 1.00 97.81 208 LEU A CA 1
ATOM 1629 C C . LEU A 1 208 ? 3.050 -9.925 11.010 1.00 97.81 208 LEU A C 1
ATOM 1631 O O . LEU A 1 208 ? 2.098 -9.310 11.486 1.00 97.81 208 LEU A O 1
ATOM 1635 N N . SER A 1 209 ? 3.524 -11.036 11.572 1.00 96.62 209 SER A N 1
ATOM 1636 C CA . SER A 1 209 ? 2.932 -11.715 12.731 1.00 96.62 209 SER A CA 1
ATOM 1637 C C . SER A 1 209 ? 2.961 -10.872 14.009 1.00 96.62 209 SER A C 1
ATOM 1639 O O . SER A 1 209 ? 2.030 -10.953 14.808 1.00 96.62 209 SER A O 1
ATOM 1641 N N . GLU A 1 210 ? 3.972 -10.016 14.195 1.00 96.62 210 GLU A N 1
ATOM 1642 C CA . GLU A 1 210 ? 4.002 -9.022 15.281 1.00 96.62 210 GLU A CA 1
ATOM 1643 C C . GLU A 1 210 ? 2.877 -7.970 15.139 1.00 96.62 210 GLU A C 1
ATOM 1645 O O . GLU A 1 210 ? 2.333 -7.497 16.142 1.00 96.62 210 GLU A O 1
ATOM 1650 N N . ILE A 1 211 ? 2.503 -7.616 13.902 1.00 97.62 211 ILE A N 1
ATOM 1651 C CA . ILE A 1 211 ? 1.517 -6.568 13.588 1.00 97.62 211 ILE A CA 1
ATOM 1652 C C . ILE A 1 211 ? 0.082 -7.112 13.572 1.00 97.62 211 ILE A C 1
ATOM 1654 O O . ILE A 1 211 ? -0.820 -6.431 14.061 1.00 97.62 211 ILE A O 1
ATOM 1658 N N . ILE A 1 212 ? -0.153 -8.326 13.054 1.00 97.69 212 ILE A N 1
ATOM 1659 C CA . ILE A 1 212 ? -1.496 -8.922 12.887 1.00 97.69 212 ILE A CA 1
ATOM 1660 C C . ILE A 1 212 ? -2.387 -8.815 14.142 1.00 97.69 212 ILE A C 1
ATOM 1662 O O . ILE A 1 212 ? -3.564 -8.459 13.997 1.00 97.69 212 ILE A O 1
ATOM 1666 N N . PRO A 1 213 ? -1.894 -9.029 15.379 1.00 96.94 213 PRO A N 1
ATOM 1667 C CA . PRO A 1 213 ? -2.710 -8.870 16.582 1.00 96.94 213 PRO A CA 1
ATOM 1668 C C . PRO A 1 213 ? -3.304 -7.472 16.792 1.00 96.94 213 PRO A C 1
ATOM 1670 O O . PRO A 1 213 ? -4.270 -7.332 17.541 1.00 96.94 213 PRO A O 1
ATOM 1673 N N . LEU A 1 214 ? -2.753 -6.441 16.151 1.00 96.88 214 LEU A N 1
ATOM 1674 C CA . LEU A 1 214 ? -3.231 -5.058 16.209 1.00 96.88 214 LEU A CA 1
ATOM 1675 C C . LEU A 1 214 ? -4.153 -4.690 15.031 1.00 96.88 214 LEU A C 1
ATOM 1677 O O . LEU A 1 214 ? -4.695 -3.590 15.004 1.00 96.88 214 LEU A O 1
ATOM 1681 N N . VAL A 1 215 ? -4.336 -5.587 14.057 1.00 97.94 215 VAL A N 1
ATOM 1682 C CA . VAL A 1 215 ? -5.113 -5.331 12.836 1.00 97.94 215 VAL A CA 1
ATOM 1683 C C . VAL A 1 215 ? -6.600 -5.585 13.067 1.00 97.94 215 VAL A C 1
ATOM 1685 O O . VAL A 1 215 ? -7.003 -6.709 13.381 1.00 97.94 215 VAL A O 1
ATOM 1688 N N . ASP A 1 216 ? -7.414 -4.546 12.864 1.00 97.88 216 ASP A N 1
ATOM 1689 C CA . ASP A 1 216 ? -8.876 -4.618 12.878 1.00 97.88 216 ASP A CA 1
ATOM 1690 C C . ASP A 1 216 ? -9.438 -5.065 11.524 1.00 97.88 216 ASP A C 1
ATOM 1692 O O . ASP A 1 216 ? -10.358 -5.879 11.502 1.00 97.88 216 ASP A O 1
ATOM 1696 N N . VAL A 1 217 ? -8.874 -4.572 10.413 1.00 98.44 217 VAL A N 1
ATOM 1697 C CA . VAL A 1 217 ? -9.260 -4.989 9.053 1.00 98.44 217 VAL A CA 1
ATOM 1698 C C . VAL A 1 217 ? -8.041 -5.442 8.261 1.00 98.44 217 VAL A C 1
ATOM 1700 O O . VAL A 1 217 ? -7.107 -4.663 8.072 1.00 98.44 217 VAL A O 1
ATOM 1703 N N . LEU A 1 218 ? -8.056 -6.686 7.789 1.00 98.75 218 LEU A N 1
ATOM 1704 C CA . LEU A 1 218 ? -7.013 -7.247 6.936 1.00 98.75 218 LEU A CA 1
ATOM 1705 C C . LEU A 1 218 ? -7.522 -7.356 5.497 1.00 98.75 218 LEU A C 1
ATOM 1707 O O . LEU A 1 218 ? -8.488 -8.068 5.235 1.00 98.75 218 LEU A O 1
ATOM 1711 N N . PHE A 1 219 ? -6.852 -6.669 4.581 1.00 98.81 219 PHE A N 1
ATOM 1712 C CA . PHE A 1 219 ? -7.081 -6.765 3.145 1.00 98.81 219 PHE A CA 1
ATOM 1713 C C . PHE A 1 219 ? -6.024 -7.649 2.488 1.00 98.81 219 PHE A C 1
ATOM 1715 O O . PHE A 1 219 ? -4.870 -7.663 2.916 1.00 98.81 219 PHE A O 1
ATOM 1722 N N . GLY A 1 220 ? -6.402 -8.319 1.409 1.00 98.25 220 GLY A N 1
ATOM 1723 C CA . GLY A 1 220 ? -5.474 -8.968 0.492 1.00 98.25 220 GLY A CA 1
ATOM 1724 C C . GLY A 1 220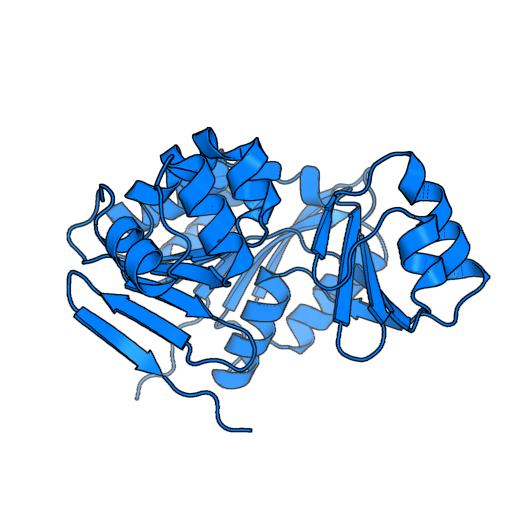 ? -6.191 -9.517 -0.735 1.00 98.25 220 GLY A C 1
ATOM 1725 O O . GLY A 1 220 ? -7.413 -9.394 -0.846 1.00 98.25 220 GLY A O 1
ATOM 1726 N N . ASN A 1 221 ? -5.444 -10.120 -1.647 1.00 96.50 221 ASN A N 1
ATOM 1727 C CA . ASN A 1 221 ? -5.995 -10.896 -2.759 1.00 96.50 221 ASN A CA 1
ATOM 1728 C C . ASN A 1 221 ? -5.802 -12.412 -2.541 1.00 96.50 221 ASN A C 1
ATOM 1730 O O . ASN A 1 221 ? -5.289 -12.844 -1.507 1.00 96.50 221 ASN A O 1
ATOM 1734 N N . GLU A 1 222 ? -6.237 -13.224 -3.499 1.00 96.31 222 GLU A N 1
ATOM 1735 C CA . GLU A 1 222 ? -6.164 -14.683 -3.458 1.00 96.31 222 GLU A CA 1
ATOM 1736 C C . GLU A 1 222 ? -4.727 -15.224 -3.352 1.00 96.31 222 GLU A C 1
ATOM 1738 O O . GLU A 1 222 ? -4.472 -16.138 -2.563 1.00 96.31 222 GLU A O 1
ATOM 1743 N N . ASP A 1 223 ? -3.776 -14.628 -4.074 1.00 95.00 223 ASP A N 1
ATOM 1744 C CA . ASP A 1 223 ? -2.372 -15.053 -4.099 1.00 95.00 223 ASP A CA 1
ATOM 1745 C C . ASP A 1 223 ? -1.655 -14.685 -2.793 1.00 95.00 223 ASP A C 1
ATOM 1747 O O . ASP A 1 223 ? -0.888 -15.470 -2.227 1.00 95.00 223 ASP A O 1
ATOM 1751 N N . GLU A 1 224 ? -1.941 -13.496 -2.266 1.00 97.50 224 GLU A N 1
ATOM 1752 C CA . GLU A 1 224 ? -1.463 -13.019 -0.971 1.00 97.50 224 GLU A CA 1
ATOM 1753 C C . GLU A 1 224 ? -2.036 -13.853 0.177 1.00 97.50 224 GLU A C 1
ATOM 1755 O O . GLU A 1 224 ? -1.299 -14.215 1.098 1.00 97.50 224 GLU A O 1
ATOM 1760 N N . ALA A 1 225 ? -3.327 -14.196 0.115 1.00 98.25 225 ALA A N 1
ATOM 1761 C CA . ALA A 1 225 ? -3.981 -15.069 1.083 1.00 98.25 225 ALA A CA 1
ATOM 1762 C C . ALA A 1 225 ? -3.362 -16.473 1.064 1.00 98.25 225 ALA A C 1
ATOM 1764 O O . ALA A 1 225 ? -3.058 -17.019 2.126 1.00 98.25 225 ALA A O 1
ATOM 1765 N N . ALA A 1 226 ? -3.100 -17.036 -0.119 1.00 97.94 226 ALA A N 1
ATOM 1766 C CA . ALA A 1 226 ? -2.410 -18.316 -0.257 1.00 97.94 226 ALA A CA 1
ATOM 1767 C C . ALA A 1 226 ? -0.984 -18.264 0.320 1.00 97.94 226 ALA A C 1
ATOM 1769 O O . ALA A 1 226 ? -0.583 -19.147 1.079 1.00 97.94 226 ALA A O 1
ATOM 1770 N N . ALA A 1 227 ? -0.221 -17.206 0.029 1.00 97.75 227 ALA A N 1
ATOM 1771 C CA . ALA A 1 227 ? 1.112 -17.014 0.599 1.00 97.75 227 ALA A CA 1
ATOM 1772 C C . ALA A 1 227 ? 1.078 -16.863 2.129 1.00 97.75 227 ALA A C 1
ATOM 1774 O O . ALA A 1 227 ? 1.928 -17.420 2.823 1.00 97.75 227 ALA A O 1
ATOM 1775 N N . PHE A 1 228 ? 0.082 -16.151 2.661 1.00 98.38 228 PHE A N 1
ATOM 1776 C CA . PHE A 1 228 ? -0.139 -15.993 4.097 1.00 98.38 228 PHE A CA 1
ATOM 1777 C C . PHE A 1 228 ? -0.492 -17.323 4.778 1.00 98.38 228 PHE A C 1
ATOM 1779 O O . PHE A 1 228 ? 0.076 -17.650 5.819 1.00 98.38 228 PHE A O 1
ATOM 1786 N N . ALA A 1 229 ? -1.364 -18.128 4.165 1.00 98.50 229 ALA A N 1
ATOM 1787 C CA . ALA A 1 229 ? -1.714 -19.462 4.649 1.00 98.50 229 ALA A CA 1
ATOM 1788 C C . ALA A 1 229 ? -0.499 -20.397 4.690 1.00 98.50 229 ALA A C 1
ATOM 1790 O O . ALA A 1 229 ? -0.256 -21.047 5.707 1.00 98.50 229 ALA A O 1
ATOM 1791 N N . ASN A 1 230 ? 0.302 -20.401 3.620 1.00 98.06 230 ASN A N 1
ATOM 1792 C CA . ASN A 1 230 ? 1.531 -21.187 3.540 1.00 98.06 230 ASN A CA 1
ATOM 1793 C C . ASN A 1 230 ? 2.536 -20.786 4.628 1.00 98.06 230 ASN A C 1
ATOM 1795 O O . ASN A 1 230 ? 3.104 -21.657 5.282 1.00 98.06 230 ASN A O 1
ATOM 1799 N N . ALA A 1 231 ? 2.721 -19.484 4.866 1.00 97.69 231 ALA A N 1
ATOM 1800 C CA . ALA A 1 231 ? 3.616 -18.988 5.911 1.00 97.69 231 ALA A CA 1
ATOM 1801 C C . ALA A 1 231 ? 3.145 -19.370 7.328 1.00 97.69 231 ALA A C 1
ATOM 1803 O O . ALA A 1 231 ? 3.959 -19.647 8.206 1.00 97.69 231 ALA A O 1
ATOM 1804 N N . HIS A 1 232 ? 1.829 -19.472 7.534 1.00 97.69 232 HIS A N 1
ATOM 1805 C CA . HIS A 1 232 ? 1.232 -20.006 8.759 1.00 97.69 232 HIS A CA 1
ATOM 1806 C C . HIS A 1 232 ? 1.252 -21.545 8.862 1.00 97.69 232 HIS A C 1
ATOM 1808 O O . HIS A 1 232 ? 0.865 -22.079 9.905 1.00 97.69 232 HIS A O 1
ATOM 1814 N N . GLY A 1 233 ? 1.659 -22.266 7.811 1.00 97.56 233 GLY A N 1
ATOM 1815 C CA . GLY A 1 233 ? 1.588 -23.728 7.755 1.00 97.56 233 GLY A CA 1
ATOM 1816 C C . GLY A 1 233 ? 0.156 -24.271 7.685 1.00 97.56 233 GLY A C 1
ATOM 1817 O O . GLY A 1 233 ? -0.109 -25.376 8.153 1.00 97.56 233 GLY A O 1
ATOM 1818 N N . TRP A 1 234 ? -0.796 -23.495 7.160 1.00 98.06 234 TRP A N 1
ATOM 1819 C CA . TRP A 1 234 ? -2.167 -23.956 6.961 1.00 98.06 234 TRP A CA 1
ATOM 1820 C C . TRP A 1 234 ? -2.276 -24.778 5.677 1.00 98.06 234 TRP A C 1
ATOM 1822 O O . TRP A 1 234 ? -2.025 -24.278 4.586 1.00 98.06 234 TRP A O 1
ATOM 1832 N N . GLU A 1 235 ? -2.719 -26.027 5.800 1.00 94.88 235 GLU A N 1
ATOM 1833 C CA . GLU A 1 235 ? -2.911 -26.947 4.672 1.00 94.88 235 GLU A CA 1
ATOM 1834 C C . GLU A 1 235 ? -4.225 -26.665 3.915 1.00 94.88 235 GLU A C 1
ATOM 1836 O O . GLU A 1 235 ? -5.122 -27.503 3.855 1.00 94.88 235 GLU A O 1
ATOM 1841 N N . THR A 1 236 ? -4.378 -25.457 3.364 1.00 95.69 236 THR A N 1
ATOM 1842 C CA . THR A 1 236 ? -5.557 -25.077 2.570 1.00 95.69 236 THR A CA 1
ATOM 1843 C C . THR A 1 236 ? -5.228 -24.014 1.527 1.00 95.69 236 THR A C 1
ATOM 1845 O O . THR A 1 236 ? -4.444 -23.098 1.767 1.00 95.69 236 THR A O 1
ATOM 1848 N N . THR A 1 237 ? -5.869 -24.119 0.367 1.00 91.12 237 THR A N 1
ATOM 1849 C CA . THR A 1 237 ? -5.854 -23.104 -0.699 1.00 91.12 237 THR A CA 1
ATOM 1850 C C . THR A 1 237 ? -7.209 -22.406 -0.845 1.00 91.12 237 THR A C 1
ATOM 1852 O O . THR A 1 237 ? -7.382 -21.544 -1.702 1.00 91.12 237 THR A O 1
ATOM 1855 N N . CYS A 1 238 ? -8.194 -22.765 -0.016 1.00 97.00 238 CYS A N 1
ATOM 1856 C CA . CYS A 1 238 ? -9.531 -22.190 -0.068 1.00 97.00 238 CYS A CA 1
ATOM 1857 C C . CYS A 1 238 ? -9.539 -20.798 0.574 1.00 97.00 238 CYS A C 1
ATOM 1859 O O . CYS A 1 238 ? -9.445 -20.679 1.795 1.00 97.00 238 CYS A O 1
ATOM 1861 N N . VAL A 1 239 ? -9.739 -19.744 -0.223 1.00 97.81 239 VAL A N 1
ATOM 1862 C CA . VAL A 1 239 ? -9.735 -18.343 0.248 1.00 97.81 239 VAL A CA 1
ATOM 1863 C C . VAL A 1 239 ? -10.697 -18.115 1.423 1.00 97.81 239 VAL A C 1
ATOM 1865 O O . VAL A 1 239 ? -10.354 -17.403 2.364 1.00 97.81 239 VAL A O 1
ATOM 1868 N N . LYS A 1 240 ? -11.866 -18.772 1.438 1.00 97.75 240 LYS A N 1
ATOM 1869 C CA . LYS A 1 240 ? -12.827 -18.689 2.556 1.00 97.75 240 LYS A CA 1
ATOM 1870 C C . LYS A 1 240 ? -12.280 -19.278 3.848 1.00 97.75 240 LYS A C 1
ATOM 1872 O O . LYS A 1 240 ? -12.441 -18.686 4.912 1.00 97.75 240 LYS A O 1
ATOM 1877 N N . GLU A 1 241 ? -11.644 -20.440 3.759 1.00 97.88 241 GLU A N 1
ATOM 1878 C CA . GLU A 1 241 ? -11.056 -21.098 4.923 1.00 97.88 241 GLU A CA 1
ATOM 1879 C C . GLU A 1 241 ? -9.867 -20.295 5.456 1.00 97.88 241 GLU A C 1
ATOM 1881 O O . GLU A 1 241 ? -9.742 -20.097 6.665 1.00 97.88 241 GLU A O 1
ATOM 1886 N N . ILE A 1 242 ? -9.038 -19.765 4.553 1.00 98.50 242 ILE A N 1
ATOM 1887 C CA . ILE A 1 242 ? -7.925 -18.881 4.904 1.00 98.50 242 ILE A CA 1
ATOM 1888 C C . ILE A 1 242 ? -8.453 -17.621 5.600 1.00 98.50 242 ILE A C 1
ATOM 1890 O O . ILE A 1 242 ? -7.940 -17.249 6.654 1.00 98.50 242 ILE A O 1
ATOM 1894 N N . ALA A 1 243 ? -9.506 -16.992 5.069 1.00 98.44 243 ALA A N 1
ATOM 1895 C CA . ALA A 1 243 ? -10.114 -15.806 5.669 1.00 98.44 243 ALA A CA 1
ATOM 1896 C C . ALA A 1 243 ? -10.687 -16.084 7.069 1.00 98.44 243 ALA A C 1
ATOM 1898 O O . ALA A 1 243 ? -10.471 -15.287 7.981 1.00 98.44 243 ALA A O 1
ATOM 1899 N N . LEU A 1 244 ? -11.345 -17.233 7.271 1.00 98.06 244 LEU A N 1
ATOM 1900 C CA . LEU A 1 244 ? -11.823 -17.684 8.586 1.00 98.06 244 LEU A CA 1
ATOM 1901 C C . LEU A 1 244 ? -10.678 -17.868 9.585 1.00 98.06 244 LEU A C 1
ATOM 1903 O O . LEU A 1 244 ? -10.740 -17.354 10.703 1.00 98.06 244 LEU A O 1
ATOM 1907 N N . LYS A 1 245 ? -9.603 -18.555 9.181 1.00 98.00 245 LYS A N 1
ATOM 1908 C CA . LYS A 1 245 ? -8.418 -18.742 10.031 1.00 98.00 245 LYS A CA 1
ATOM 1909 C C . LYS A 1 245 ? -7.749 -17.403 10.359 1.00 98.00 245 LYS A C 1
ATOM 1911 O O . LYS A 1 245 ? -7.410 -17.167 11.516 1.00 98.00 245 LYS A O 1
ATOM 1916 N N . ALA A 1 246 ? -7.623 -16.501 9.385 1.00 98.06 246 ALA A N 1
ATOM 1917 C CA . ALA A 1 246 ? -7.058 -15.165 9.578 1.00 98.06 246 ALA A CA 1
ATOM 1918 C C . ALA A 1 246 ? -7.915 -14.287 10.512 1.00 98.06 246 ALA A C 1
ATOM 1920 O O . ALA A 1 246 ? -7.379 -13.579 11.371 1.00 98.06 246 ALA A O 1
ATOM 1921 N N . ALA A 1 247 ? -9.245 -14.357 10.401 1.00 97.69 247 ALA A N 1
ATOM 1922 C CA . ALA A 1 247 ? -10.162 -13.645 11.290 1.00 97.69 247 ALA A CA 1
ATOM 1923 C C . ALA A 1 247 ? -10.053 -14.147 12.741 1.00 97.69 247 ALA A C 1
ATOM 1925 O O . ALA A 1 247 ? -10.105 -13.341 13.671 1.00 97.69 247 ALA A O 1
ATOM 1926 N N . ALA A 1 248 ? -9.815 -15.450 12.926 1.00 96.81 248 ALA A N 1
ATOM 1927 C CA . ALA A 1 248 ? -9.667 -16.102 14.227 1.00 96.81 248 ALA A CA 1
ATOM 1928 C C . ALA A 1 248 ? -8.272 -15.960 14.873 1.00 96.81 248 ALA A C 1
ATOM 1930 O O . ALA A 1 248 ? -8.097 -16.352 16.030 1.00 96.81 248 ALA A O 1
ATOM 1931 N N . LEU A 1 249 ? -7.270 -15.416 14.165 1.00 96.62 249 LEU A N 1
ATOM 1932 C CA . LEU A 1 249 ? -5.934 -15.195 14.734 1.00 96.62 249 LEU A CA 1
ATOM 1933 C C . LEU A 1 249 ? -5.997 -14.301 15.987 1.00 96.62 249 LEU A C 1
ATOM 1935 O O . LEU A 1 249 ? -6.848 -13.405 16.050 1.00 96.62 249 LEU A O 1
ATOM 1939 N N . PRO A 1 250 ? -5.060 -14.456 16.944 1.00 95.56 250 PRO A N 1
ATOM 1940 C CA . PRO A 1 250 ? -5.026 -13.645 18.158 1.00 95.56 250 PRO A CA 1
ATOM 1941 C C . PRO A 1 250 ? -5.139 -12.146 17.870 1.00 95.56 250 PRO A C 1
ATOM 1943 O O . PRO A 1 250 ? -4.578 -11.640 16.893 1.00 95.56 250 PRO A O 1
ATOM 1946 N N . LYS A 1 251 ? -5.872 -11.429 18.722 1.00 93.62 251 LYS A N 1
ATOM 1947 C CA . LYS A 1 251 ? -6.139 -9.997 18.572 1.00 93.62 251 LYS A CA 1
ATOM 1948 C C . LYS A 1 251 ? -6.096 -9.295 19.921 1.00 93.62 251 LYS A C 1
ATOM 1950 O O . LYS A 1 251 ? -6.556 -9.841 20.918 1.00 93.62 251 LYS A O 1
ATOM 1955 N N . LYS A 1 252 ? -5.519 -8.093 19.946 1.00 89.44 252 LYS A N 1
ATOM 1956 C CA . LYS A 1 252 ? -5.350 -7.288 21.163 1.00 89.44 252 LYS A CA 1
ATOM 1957 C C . LYS A 1 252 ? -6.569 -6.430 21.493 1.00 89.44 252 LYS A C 1
ATOM 1959 O O . LYS A 1 252 ? -6.858 -6.236 22.668 1.00 89.44 252 LYS A O 1
ATOM 1964 N N . SER A 1 253 ? -7.271 -5.900 20.491 1.00 85.50 253 SER A N 1
ATOM 1965 C CA . SER A 1 253 ? -8.497 -5.124 20.722 1.00 85.50 253 SER A CA 1
ATOM 1966 C C . SER A 1 253 ? -9.736 -6.026 20.729 1.00 85.50 253 SER A C 1
ATOM 1968 O O . SER A 1 253 ? -9.734 -7.113 20.157 1.00 85.50 253 SER A O 1
ATOM 1970 N N . THR A 1 254 ? -10.812 -5.562 21.367 1.00 84.94 254 THR A N 1
ATOM 1971 C CA . THR A 1 254 ? -12.059 -6.326 21.567 1.00 84.94 254 THR A CA 1
ATOM 1972 C C . THR A 1 254 ? -12.964 -6.392 20.336 1.00 84.94 254 THR A C 1
ATOM 1974 O O . THR A 1 254 ? -13.913 -7.172 20.318 1.00 84.94 254 THR A O 1
ATOM 1977 N N . LYS A 1 255 ? -12.697 -5.582 19.303 1.00 89.31 255 LYS A N 1
ATOM 1978 C CA . LYS A 1 255 ? -13.446 -5.618 18.038 1.00 89.31 255 LYS A CA 1
ATOM 1979 C C . LYS A 1 255 ? -13.173 -6.951 17.327 1.00 89.31 255 LYS A C 1
ATOM 1981 O O . LYS A 1 255 ? -12.006 -7.347 17.295 1.00 89.31 255 LYS A O 1
ATOM 1986 N N . PRO A 1 256 ? -14.158 -7.622 16.712 1.00 92.94 256 PRO A N 1
ATOM 1987 C CA . PRO A 1 256 ? -13.857 -8.738 15.818 1.00 92.94 256 PRO A CA 1
ATOM 1988 C C . PRO A 1 256 ? -12.947 -8.265 14.673 1.00 92.94 256 PRO A C 1
ATOM 1990 O O . PRO A 1 256 ? -13.020 -7.107 14.258 1.00 92.94 256 PRO A O 1
ATOM 1993 N N . ARG A 1 257 ? -12.048 -9.134 14.192 1.00 96.75 257 ARG A N 1
ATOM 1994 C CA . ARG A 1 257 ? -11.275 -8.840 12.977 1.00 96.75 257 ARG A CA 1
ATOM 1995 C C . ARG A 1 257 ? -12.181 -9.015 11.763 1.00 96.75 257 ARG A C 1
ATOM 1997 O O . ARG A 1 257 ? -12.848 -10.042 11.646 1.00 96.75 257 ARG A O 1
ATOM 2004 N N . LEU A 1 258 ? -12.148 -8.037 10.865 1.00 98.25 258 LEU A N 1
ATOM 2005 C CA . LEU A 1 258 ? -12.709 -8.130 9.525 1.00 98.25 258 LEU A CA 1
ATOM 2006 C C . LEU A 1 258 ? -11.595 -8.545 8.555 1.00 98.25 258 LEU A C 1
ATOM 2008 O O . LEU A 1 258 ? -10.542 -7.912 8.511 1.00 98.25 258 LEU A O 1
ATOM 2012 N N . VAL A 1 259 ? -11.805 -9.592 7.772 1.00 98.75 259 VAL A N 1
ATOM 2013 C CA . VAL A 1 259 ? -10.890 -10.015 6.705 1.00 98.75 259 VAL A CA 1
ATOM 2014 C C . VAL A 1 259 ? -11.605 -9.865 5.374 1.00 98.75 259 VAL A C 1
ATOM 2016 O O . VAL A 1 259 ? -12.737 -10.320 5.236 1.00 98.75 259 VAL A O 1
ATOM 2019 N N . VAL A 1 260 ? -10.960 -9.213 4.410 1.00 98.75 260 VAL A N 1
ATOM 2020 C CA . VAL A 1 260 ? -11.500 -8.954 3.073 1.00 98.75 260 VAL A CA 1
ATOM 2021 C C . VAL A 1 260 ? -10.488 -9.437 2.043 1.00 98.75 260 VAL A C 1
ATOM 2023 O O . VAL A 1 260 ? -9.443 -8.809 1.865 1.00 98.75 260 VAL A O 1
ATOM 2026 N N . PHE A 1 261 ? -10.807 -10.534 1.358 1.00 98.69 261 PHE A N 1
ATOM 2027 C CA . PHE A 1 261 ? -9.981 -11.082 0.287 1.00 98.69 261 PHE A CA 1
ATOM 2028 C C . PHE A 1 261 ? -10.669 -10.964 -1.069 1.00 98.69 261 PHE A C 1
ATOM 2030 O O . PHE A 1 261 ? -11.772 -11.476 -1.271 1.00 98.69 261 PHE A O 1
ATOM 2037 N N . THR A 1 262 ? -10.021 -10.261 -1.997 1.00 97.69 262 THR A N 1
ATOM 2038 C CA . THR A 1 262 ? -10.456 -10.183 -3.397 1.00 97.69 262 THR A CA 1
ATOM 2039 C C . THR A 1 262 ? -9.980 -11.407 -4.173 1.00 97.69 262 THR A C 1
ATOM 2041 O O . THR A 1 262 ? -9.039 -12.064 -3.742 1.00 97.69 262 THR A O 1
ATOM 2044 N N . GLN A 1 263 ? -10.646 -11.718 -5.287 1.00 95.19 263 GLN A N 1
ATOM 2045 C CA . GLN A 1 263 ? -10.370 -12.909 -6.100 1.00 95.19 263 GLN A CA 1
ATOM 2046 C C . GLN A 1 263 ? -10.445 -12.599 -7.608 1.00 95.19 263 GLN A C 1
ATOM 2048 O O . GLN A 1 263 ? -11.134 -13.280 -8.369 1.00 95.19 263 GLN A O 1
ATOM 2053 N N . GLY A 1 264 ? -9.854 -11.476 -8.027 1.00 90.56 264 GLY A N 1
ATOM 2054 C CA . GLY A 1 264 ? -10.001 -10.948 -9.384 1.00 90.56 264 GLY A CA 1
ATOM 2055 C C . GLY A 1 264 ? -11.479 -10.835 -9.811 1.00 90.56 264 GLY A C 1
ATOM 2056 O O . GLY 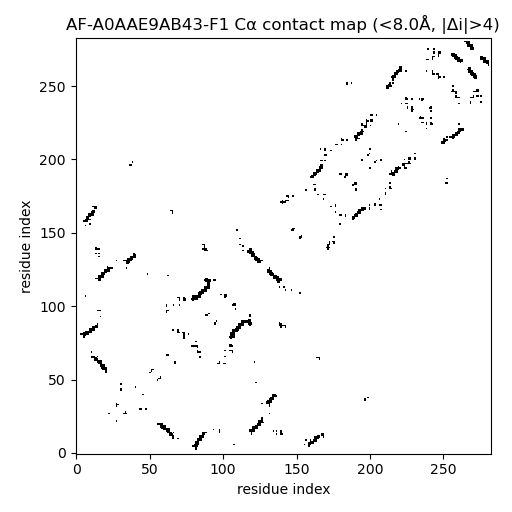A 1 264 ? -12.196 -9.985 -9.279 1.00 90.56 264 GLY A O 1
ATOM 2057 N N 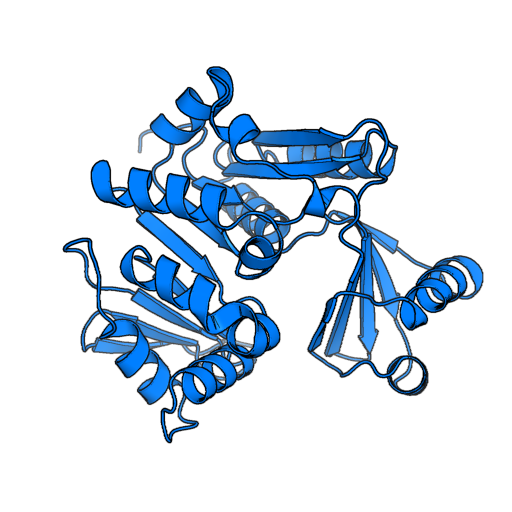. PRO A 1 265 ? -11.952 -11.642 -10.781 1.00 91.69 265 PRO A N 1
ATOM 2058 C CA . PRO A 1 265 ? -13.351 -11.639 -11.199 1.00 91.69 265 PRO A CA 1
ATOM 2059 C C . PRO A 1 265 ? -14.312 -12.440 -10.310 1.00 91.69 265 PRO A C 1
ATOM 2061 O O . PRO A 1 265 ? -15.524 -12.310 -10.484 1.00 91.69 265 PRO A O 1
ATOM 2064 N N . GLU A 1 266 ? -13.798 -13.296 -9.431 1.00 95.44 266 GLU A N 1
ATOM 2065 C CA . GLU A 1 266 ? -14.605 -14.101 -8.517 1.00 95.44 266 GLU A CA 1
ATOM 2066 C C . GLU A 1 266 ? -15.096 -13.247 -7.329 1.00 95.44 266 GLU A C 1
ATOM 2068 O O . GLU A 1 266 ? -14.561 -12.162 -7.072 1.00 95.44 266 GLU A O 1
ATOM 2073 N N . PRO A 1 267 ? -16.129 -13.691 -6.583 1.00 97.38 267 PRO A N 1
ATOM 2074 C CA . PRO A 1 267 ? -16.685 -12.917 -5.476 1.00 97.38 267 PRO A CA 1
ATOM 2075 C C . PRO A 1 267 ? -15.645 -12.517 -4.422 1.00 97.38 267 PRO A C 1
ATOM 2077 O O . PRO A 1 267 ? -14.782 -13.306 -4.044 1.00 97.38 267 PRO A O 1
ATOM 2080 N N . VAL A 1 268 ? -15.767 -11.307 -3.876 1.00 98.31 268 VAL A N 1
ATOM 2081 C CA . VAL A 1 268 ? -14.951 -10.861 -2.739 1.00 98.31 268 VAL A CA 1
ATOM 2082 C C . VAL A 1 268 ? -15.417 -11.588 -1.480 1.00 98.31 268 VAL A C 1
ATOM 2084 O O . VAL A 1 268 ? -16.598 -11.533 -1.130 1.00 98.31 268 VAL A O 1
ATOM 2087 N N . VAL A 1 269 ? -14.493 -12.248 -0.783 1.00 98.56 269 VAL A N 1
ATOM 2088 C CA . VAL A 1 269 ? -14.755 -12.956 0.475 1.00 98.56 269 VAL A CA 1
ATOM 2089 C C . VAL A 1 269 ? -14.564 -11.995 1.639 1.00 98.56 269 VAL A C 1
ATOM 2091 O O . VAL A 1 269 ? -13.500 -11.401 1.798 1.00 98.56 269 VAL A O 1
ATOM 2094 N N . VAL A 1 270 ? -15.587 -11.871 2.480 1.00 98.62 270 VAL A N 1
ATOM 2095 C CA . VAL A 1 270 ? -15.571 -11.035 3.680 1.00 98.62 270 VAL A CA 1
ATOM 2096 C C . VAL A 1 270 ? -15.898 -11.890 4.896 1.00 98.62 270 VAL A C 1
ATOM 2098 O O . VAL A 1 270 ? -16.940 -12.542 4.934 1.00 98.62 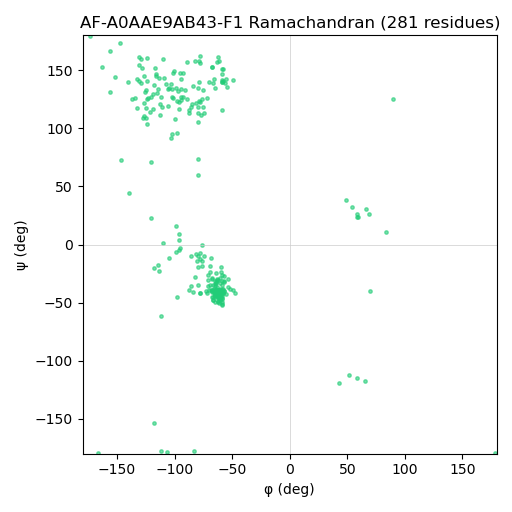270 VAL A O 1
ATOM 2101 N N . VAL A 1 271 ? -15.024 -11.872 5.899 1.00 98.31 271 VAL A N 1
ATOM 2102 C CA . VAL A 1 271 ? -15.210 -12.595 7.161 1.00 98.31 271 VAL A CA 1
ATOM 2103 C C . VAL A 1 271 ? -15.153 -11.630 8.333 1.00 98.31 271 VAL A C 1
ATOM 2105 O O . VAL A 1 271 ? -14.171 -10.913 8.487 1.00 98.31 271 VAL A O 1
ATOM 2108 N N . GLU A 1 272 ? -16.181 -11.639 9.178 1.00 94.44 272 GLU A N 1
ATOM 2109 C CA . GLU A 1 272 ? -16.214 -10.909 10.449 1.00 94.44 272 GLU A CA 1
ATOM 2110 C C . GLU A 1 272 ? -16.570 -11.887 11.573 1.00 94.44 272 GLU A C 1
ATOM 2112 O O . GLU A 1 272 ? -17.688 -12.401 11.631 1.00 94.44 272 GLU A O 1
ATOM 2117 N N . GLY A 1 273 ? -15.608 -12.183 12.451 1.00 84.19 273 GLY A N 1
ATOM 2118 C CA . GLY A 1 273 ? -15.770 -13.258 13.434 1.00 84.19 273 GLY A CA 1
ATOM 2119 C C . GLY A 1 273 ? -15.878 -14.627 12.751 1.00 84.19 273 GLY A C 1
ATOM 2120 O O . GLY A 1 273 ? -14.943 -15.057 12.083 1.00 84.19 273 GLY A O 1
ATOM 2121 N N . ASP A 1 274 ? -17.011 -15.306 12.919 1.00 86.31 274 ASP A N 1
ATOM 2122 C CA . ASP A 1 274 ? -17.342 -16.592 12.288 1.00 86.31 274 ASP A CA 1
ATOM 2123 C C . ASP A 1 274 ? -18.230 -16.448 11.037 1.00 86.31 274 ASP A C 1
ATOM 2125 O O . ASP A 1 274 ? -18.478 -17.422 10.321 1.00 86.31 274 ASP A O 1
ATOM 2129 N N . LYS A 1 275 ? -18.704 -15.232 10.744 1.00 94.88 275 LYS A N 1
ATOM 2130 C CA . LYS A 1 275 ? -19.620 -14.974 9.637 1.00 94.88 275 LYS A CA 1
ATOM 2131 C C . LYS A 1 275 ? -18.855 -14.747 8.341 1.00 94.88 275 LYS A C 1
ATOM 2133 O O . LYS A 1 275 ? -18.147 -13.753 8.199 1.00 94.88 275 LYS A O 1
ATOM 2138 N N . VAL A 1 276 ? -19.098 -15.611 7.358 1.00 97.06 276 VAL A N 1
ATOM 2139 C CA . VAL A 1 276 ? -18.609 -15.461 5.980 1.00 97.06 276 VAL A CA 1
ATOM 2140 C C . VAL A 1 276 ? -19.699 -14.842 5.108 1.00 97.06 276 VAL A C 1
ATOM 2142 O O . VAL A 1 276 ? -20.849 -15.275 5.135 1.00 97.06 276 VAL A O 1
ATOM 2145 N N . THR A 1 277 ? -19.344 -13.827 4.326 1.00 98.00 277 THR A N 1
ATOM 2146 C CA . THR A 1 277 ? -20.195 -13.212 3.299 1.00 98.00 277 THR A CA 1
ATOM 2147 C C . THR A 1 277 ? -19.406 -13.102 1.999 1.00 98.00 277 THR A C 1
ATOM 2149 O O . THR A 1 277 ? -18.221 -12.781 2.020 1.00 98.00 277 THR A O 1
ATOM 2152 N N . GLU A 1 278 ? -20.055 -13.350 0.867 1.00 97.88 278 GLU A N 1
ATOM 2153 C CA . GLU A 1 278 ? -19.459 -13.192 -0.460 1.00 97.88 278 GLU A CA 1
ATOM 2154 C C . GLU A 1 278 ? -20.168 -12.079 -1.220 1.00 97.88 278 GLU A C 1
ATOM 2156 O O . GLU A 1 278 ? -21.399 -12.029 -1.252 1.00 97.88 278 GLU A O 1
ATOM 2161 N N . TYR A 1 279 ? -19.389 -11.199 -1.844 1.00 97.69 279 TYR A N 1
ATOM 2162 C CA . TYR A 1 279 ? -19.901 -10.097 -2.650 1.00 97.69 279 TYR A CA 1
ATOM 2163 C C . TYR A 1 279 ? -19.538 -10.335 -4.120 1.00 97.69 279 TYR A C 1
ATOM 2165 O O . TYR A 1 279 ? -18.353 -10.289 -4.457 1.00 97.69 279 TYR A O 1
ATOM 2173 N N . PRO A 1 280 ? -20.514 -10.615 -5.002 1.00 96.88 280 PRO A N 1
ATOM 2174 C CA . PRO A 1 280 ? -20.234 -10.881 -6.410 1.00 96.88 280 PRO A CA 1
ATOM 2175 C C . PRO A 1 280 ? -19.684 -9.634 -7.114 1.00 96.88 280 PRO A C 1
ATOM 2177 O O . PRO A 1 280 ? -20.143 -8.518 -6.864 1.00 96.88 280 PRO A O 1
ATOM 2180 N N . VAL A 1 281 ? -18.733 -9.829 -8.029 1.00 92.31 281 VAL A N 1
ATOM 2181 C CA . VAL A 1 281 ? -18.194 -8.760 -8.879 1.00 92.31 281 VAL A CA 1
ATOM 2182 C C . VAL A 1 281 ? -19.068 -8.630 -10.127 1.00 92.31 281 VAL A C 1
ATOM 2184 O O . VAL A 1 281 ? -19.127 -9.534 -10.959 1.00 92.31 281 VAL A O 1
ATOM 2187 N N . THR A 1 282 ? -19.772 -7.506 -10.264 1.00 85.81 282 THR A N 1
ATOM 2188 C CA . THR A 1 282 ? -20.549 -7.189 -11.472 1.00 85.81 282 THR A CA 1
ATOM 2189 C C . THR A 1 282 ? -19.625 -6.676 -12.571 1.00 85.81 282 THR A C 1
ATOM 2191 O O . THR A 1 282 ? -18.911 -5.696 -12.352 1.00 85.81 282 THR A O 1
ATOM 2194 N N . ARG A 1 283 ? -19.652 -7.335 -13.732 1.00 70.31 283 A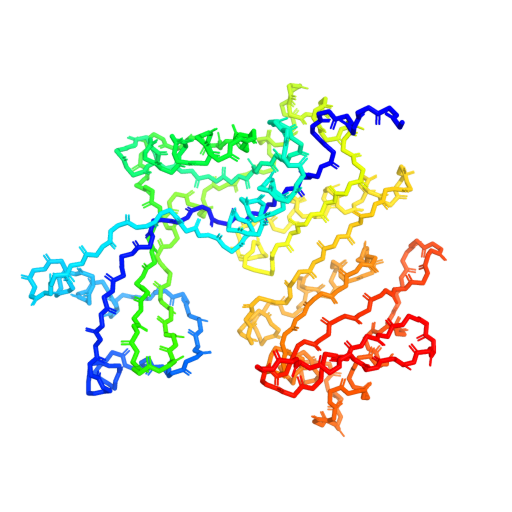RG A N 1
ATOM 2195 C CA . ARG A 1 283 ? -18.948 -6.918 -14.951 1.00 70.31 283 ARG A CA 1
ATOM 2196 C C . ARG A 1 283 ? -19.849 -6.094 -15.860 1.00 70.31 283 ARG A C 1
ATOM 2198 O O . ARG A 1 283 ? -21.058 -6.414 -15.911 1.00 70.31 283 ARG A O 1
#